Protein AF-A0A0G0L2Y7-F1 (afdb_monomer_lite)

pLDDT: mean 95.88, std 2.64, range [85.62, 98.69]

Structure (mmCIF, N/CA/C/O backbone):
data_AF-A0A0G0L2Y7-F1
#
_entry.id   AF-A0A0G0L2Y7-F1
#
loop_
_atom_site.group_PDB
_atom_site.id
_atom_site.type_symbol
_atom_site.label_atom_id
_atom_site.label_alt_id
_atom_site.label_comp_id
_atom_site.label_asym_id
_atom_site.label_entity_id
_atom_site.label_seq_id
_atom_site.pdbx_PDB_ins_code
_atom_site.Cartn_x
_atom_site.Cartn_y
_atom_site.Cartn_z
_atom_site.occupancy
_atom_site.B_iso_or_equiv
_atom_site.auth_seq_id
_atom_site.auth_comp_id
_atom_site.auth_asym_id
_atom_site.auth_atom_id
_atom_site.pdbx_PDB_model_num
ATOM 1 N N . MET A 1 1 ? -5.966 -16.275 8.465 1.00 88.62 1 MET A N 1
ATOM 2 C CA . MET A 1 1 ? -7.199 -16.825 7.856 1.00 88.62 1 MET A CA 1
ATOM 3 C C . MET A 1 1 ? -7.284 -16.308 6.428 1.00 88.62 1 MET A C 1
ATOM 5 O O . MET A 1 1 ? -6.916 -15.152 6.244 1.00 88.62 1 MET A O 1
ATOM 9 N N . PRO A 1 2 ? -7.696 -17.114 5.438 1.00 93.62 2 PRO A N 1
ATOM 10 C CA . PRO A 1 2 ? -7.899 -16.615 4.080 1.00 93.62 2 PRO A CA 1
ATOM 11 C C . PRO A 1 2 ? -9.090 -15.648 4.054 1.00 93.62 2 PRO A C 1
ATOM 13 O O . PRO A 1 2 ? -10.066 -15.858 4.781 1.00 93.62 2 PRO A O 1
ATOM 16 N N . VAL A 1 3 ? -8.994 -14.588 3.245 1.00 94.75 3 VAL A N 1
ATOM 17 C CA . VAL A 1 3 ? -10.047 -13.565 3.119 1.00 94.75 3 VAL A CA 1
ATOM 18 C C . VAL A 1 3 ? -11.289 -14.094 2.400 1.00 94.75 3 VAL A C 1
ATOM 20 O O . VAL A 1 3 ? -12.414 -13.758 2.766 1.00 94.75 3 VAL A O 1
ATOM 23 N N . SER A 1 4 ? -11.071 -14.974 1.425 1.00 95.31 4 SER A N 1
ATOM 24 C CA . SER A 1 4 ? -12.083 -15.628 0.600 1.00 95.31 4 SER A CA 1
ATOM 25 C C . SER A 1 4 ? -12.019 -17.142 0.799 1.00 95.31 4 SER A C 1
ATOM 27 O O . SER A 1 4 ? -10.955 -17.684 1.102 1.00 95.31 4 SER A O 1
ATOM 29 N N . VAL A 1 5 ? -13.153 -17.819 0.634 1.00 95.06 5 VAL A N 1
ATOM 30 C CA . VAL A 1 5 ? -13.229 -19.289 0.520 1.00 95.06 5 VAL A CA 1
ATOM 31 C C . VAL A 1 5 ? -13.351 -19.759 -0.933 1.00 95.06 5 VAL A C 1
ATOM 33 O O . VAL A 1 5 ? -13.291 -20.957 -1.194 1.00 95.06 5 VAL A O 1
ATOM 36 N N . SER A 1 6 ? -13.518 -18.821 -1.867 1.00 94.50 6 SER A N 1
ATOM 37 C CA . SER A 1 6 ? -13.556 -19.070 -3.308 1.00 94.50 6 SER A CA 1
ATOM 38 C C . SER A 1 6 ? -12.153 -19.047 -3.908 1.00 94.50 6 SER A C 1
ATOM 40 O O . SER A 1 6 ? -11.324 -18.228 -3.502 1.00 94.50 6 SER A O 1
ATOM 42 N N . ASP A 1 7 ? -11.939 -19.886 -4.919 1.00 94.44 7 ASP A N 1
ATOM 43 C CA . ASP A 1 7 ? -10.794 -19.809 -5.827 1.00 94.44 7 ASP A CA 1
ATOM 44 C C . ASP A 1 7 ? -11.084 -18.773 -6.925 1.00 94.44 7 ASP A C 1
ATOM 46 O O . ASP A 1 7 ? -12.129 -18.846 -7.579 1.00 94.44 7 ASP A O 1
ATOM 50 N N . VAL A 1 8 ? -10.217 -17.769 -7.065 1.00 95.19 8 VAL A N 1
ATOM 51 C CA . VAL A 1 8 ? -10.422 -16.596 -7.932 1.00 95.19 8 VAL A CA 1
ATOM 52 C C . VAL A 1 8 ? -9.103 -16.149 -8.552 1.00 95.19 8 VAL A C 1
ATOM 54 O O . VAL A 1 8 ? -8.055 -16.246 -7.913 1.00 95.19 8 VAL A O 1
ATOM 57 N N . ASN A 1 9 ? -9.148 -15.573 -9.755 1.00 96.62 9 ASN A N 1
ATOM 58 C CA . ASN A 1 9 ? -7.991 -14.895 -10.335 1.00 96.62 9 ASN A CA 1
ATOM 59 C C . ASN A 1 9 ? -8.130 -13.384 -10.210 1.00 96.62 9 ASN A C 1
ATOM 61 O O . ASN A 1 9 ? -9.157 -12.790 -10.548 1.00 96.62 9 ASN A O 1
ATOM 65 N N . LEU A 1 10 ? -7.044 -12.743 -9.790 1.00 98.19 10 LEU A N 1
ATOM 66 C CA . LEU A 1 10 ? -6.917 -11.297 -9.846 1.00 98.19 10 LEU A CA 1
ATOM 67 C C . LEU A 1 10 ? -6.670 -10.843 -11.288 1.00 98.19 10 LEU A C 1
ATOM 69 O O . LEU A 1 10 ? -5.824 -11.399 -11.985 1.00 98.19 10 LEU A O 1
ATOM 73 N N . VAL A 1 11 ? -7.378 -9.810 -11.725 1.00 98.50 11 VAL A N 1
ATOM 74 C CA . VAL A 1 11 ? -7.197 -9.168 -13.027 1.00 98.50 11 VAL A CA 1
ATOM 75 C C . VAL A 1 11 ? -6.827 -7.711 -12.804 1.00 98.50 11 VAL A C 1
ATOM 77 O O . VAL A 1 11 ? -7.569 -6.988 -12.143 1.00 98.50 11 VAL A O 1
ATOM 80 N N . ALA A 1 12 ? -5.712 -7.265 -13.380 1.00 98.38 12 ALA A N 1
ATOM 81 C CA . ALA A 1 12 ? -5.341 -5.856 -13.449 1.00 98.38 12 ALA A CA 1
ATOM 82 C C . ALA A 1 12 ? -5.631 -5.296 -14.842 1.00 98.38 12 ALA A C 1
ATOM 84 O O . ALA A 1 12 ? -5.339 -5.932 -15.853 1.00 98.38 12 ALA A O 1
ATOM 85 N N . GLU A 1 13 ? -6.175 -4.085 -14.894 1.00 98.12 13 GLU A N 1
ATOM 86 C CA . GLU A 1 13 ? -6.356 -3.317 -16.121 1.00 98.12 13 GLU A CA 1
ATOM 87 C C . GLU A 1 13 ? -5.468 -2.076 -16.087 1.00 98.12 13 GLU A C 1
ATOM 89 O O . GLU A 1 13 ? -5.413 -1.369 -15.075 1.00 98.12 13 GLU A O 1
ATOM 94 N N . THR A 1 14 ? -4.757 -1.828 -17.186 1.00 97.25 14 THR A N 1
ATOM 95 C CA . THR A 1 14 ? -3.809 -0.717 -17.322 1.00 97.25 14 THR A CA 1
ATOM 96 C C . THR A 1 14 ? -4.434 0.506 -17.998 1.00 97.25 14 THR A C 1
ATOM 98 O O . THR A 1 14 ? -5.538 0.436 -18.540 1.00 97.25 14 THR A O 1
ATOM 101 N N . LEU A 1 15 ? -3.729 1.641 -17.996 1.00 96.75 15 LEU A N 1
ATOM 102 C CA . LEU A 1 15 ? -4.150 2.881 -18.665 1.00 96.75 15 LEU A CA 1
ATOM 103 C C . LEU A 1 15 ? -4.453 2.689 -20.159 1.00 96.75 15 LEU A C 1
ATOM 105 O O . LEU A 1 15 ? -5.341 3.351 -20.692 1.00 96.75 15 LEU A O 1
ATOM 109 N N . ARG A 1 16 ? -3.738 1.787 -20.836 1.00 96.31 16 ARG A N 1
ATOM 110 C CA . ARG A 1 16 ? -3.952 1.444 -22.252 1.00 96.31 16 ARG A CA 1
ATOM 111 C C . ARG A 1 16 ? -5.011 0.360 -22.467 1.00 96.31 16 ARG A C 1
ATOM 113 O O . ARG A 1 16 ? -5.209 -0.073 -23.599 1.00 96.31 16 ARG A O 1
ATOM 120 N N . GLY A 1 17 ? -5.690 -0.078 -21.406 1.00 96.00 17 GLY A N 1
ATOM 121 C CA . GLY A 1 17 ? -6.724 -1.111 -21.459 1.00 96.00 17 GLY A CA 1
ATOM 122 C C . GLY A 1 17 ? -6.179 -2.537 -21.569 1.00 96.00 17 GLY A C 1
ATOM 123 O O . GLY A 1 17 ? -6.944 -3.456 -21.869 1.00 96.00 17 GLY A O 1
ATOM 124 N N . VAL A 1 18 ? -4.876 -2.749 -21.335 1.00 95.75 18 VAL A N 1
ATOM 125 C CA . VAL A 1 18 ? -4.298 -4.099 -21.284 1.00 95.75 18 VAL A CA 1
ATOM 126 C C . VAL A 1 18 ? -4.805 -4.794 -20.029 1.00 95.75 18 VAL A C 1
ATOM 128 O O . VAL A 1 18 ? -4.797 -4.213 -18.944 1.00 95.75 18 VAL A O 1
ATOM 131 N N . LYS A 1 19 ? -5.244 -6.046 -20.178 1.00 97.50 19 LYS A N 1
ATOM 132 C CA . LYS A 1 19 ? -5.679 -6.892 -19.066 1.00 97.50 19 LYS A CA 1
ATOM 133 C C . LYS A 1 19 ? -4.609 -7.927 -18.761 1.00 97.50 19 LYS A C 1
ATOM 135 O O . LYS A 1 19 ? -4.245 -8.704 -19.640 1.00 97.50 19 LYS A O 1
ATOM 140 N N . VAL A 1 20 ? -4.150 -7.951 -17.517 1.00 97.19 20 VAL A N 1
ATOM 141 C CA . VAL A 1 20 ? -3.192 -8.933 -17.005 1.00 97.19 20 VAL A CA 1
ATOM 142 C C . VAL A 1 20 ? -3.924 -9.808 -15.994 1.00 97.19 20 VAL A C 1
ATOM 144 O O . VAL A 1 20 ? -4.473 -9.292 -15.023 1.00 97.19 20 VAL A O 1
ATOM 147 N N . VAL A 1 21 ? -3.988 -11.114 -16.253 1.00 97.44 21 VAL A N 1
ATOM 148 C CA . VAL A 1 21 ? -4.741 -12.080 -15.437 1.00 97.44 21 VAL A CA 1
ATOM 149 C C . VAL A 1 21 ? -3.774 -12.929 -14.621 1.00 97.44 21 VAL A C 1
ATOM 151 O O . VAL A 1 21 ? -2.842 -13.503 -15.180 1.00 97.44 21 VAL A O 1
ATOM 154 N N . GLY A 1 22 ? -4.041 -13.054 -13.326 1.00 96.62 22 GLY A N 1
ATOM 155 C CA . GLY A 1 22 ? -3.249 -13.811 -12.363 1.00 96.62 22 GLY A CA 1
ATOM 156 C C . GLY A 1 22 ? -2.280 -12.920 -11.589 1.00 96.62 22 GLY A C 1
ATOM 157 O O . GLY A 1 22 ? -1.552 -12.119 -12.174 1.00 96.62 22 GLY A O 1
ATOM 158 N N . GLU A 1 23 ? -2.242 -13.096 -10.267 1.00 95.06 23 GLU A N 1
ATOM 159 C CA . GLU A 1 23 ? -1.394 -12.319 -9.353 1.00 95.06 23 GLU A CA 1
ATOM 160 C C . GLU A 1 23 ? 0.079 -12.353 -9.774 1.00 95.06 23 GLU A C 1
ATOM 162 O O . GLU A 1 23 ? 0.693 -11.305 -9.930 1.00 95.06 23 GLU A O 1
ATOM 167 N N . THR A 1 24 ? 0.615 -13.539 -10.081 1.00 95.31 24 THR A N 1
ATOM 168 C CA . THR A 1 24 ? 2.007 -13.705 -10.524 1.00 95.31 24 THR A CA 1
ATOM 169 C C . THR A 1 24 ? 2.323 -12.936 -11.807 1.00 95.31 24 THR A C 1
ATOM 171 O O . THR A 1 24 ? 3.409 -12.378 -11.932 1.00 95.31 24 THR A O 1
ATOM 174 N N . HIS A 1 25 ? 1.396 -12.874 -12.766 1.00 96.56 25 HIS A N 1
ATOM 175 C CA . HIS A 1 25 ? 1.621 -12.110 -13.996 1.00 96.56 25 HIS A CA 1
ATOM 176 C C . HIS A 1 25 ? 1.567 -10.604 -13.735 1.00 96.56 25 HIS A C 1
ATOM 178 O O . HIS A 1 25 ? 2.355 -9.857 -14.305 1.00 96.56 25 HIS A O 1
ATOM 184 N N . ILE A 1 26 ? 0.676 -10.153 -12.847 1.00 96.81 26 ILE A N 1
ATOM 185 C CA . ILE A 1 26 ? 0.606 -8.746 -12.435 1.00 96.81 26 ILE A CA 1
ATOM 186 C C . ILE A 1 26 ? 1.900 -8.345 -11.717 1.00 96.81 26 ILE A C 1
ATOM 188 O O . ILE A 1 26 ? 2.481 -7.317 -12.050 1.00 96.81 26 ILE A O 1
ATOM 192 N N . ASP A 1 27 ? 2.377 -9.185 -10.800 1.00 93.50 27 ASP A N 1
ATOM 193 C CA . ASP A 1 27 ? 3.594 -8.984 -10.011 1.00 93.50 27 ASP A CA 1
ATOM 194 C C . ASP A 1 27 ? 4.852 -8.859 -10.883 1.00 93.50 27 ASP A C 1
ATOM 196 O O . ASP A 1 27 ? 5.708 -7.995 -10.681 1.00 93.50 27 ASP A O 1
ATOM 200 N N . LEU A 1 28 ? 4.944 -9.719 -11.902 1.00 94.31 28 LEU A N 1
ATOM 201 C CA . LEU A 1 28 ? 6.118 -9.844 -12.760 1.00 94.31 28 LEU A CA 1
ATOM 202 C C . LEU A 1 28 ? 6.048 -8.998 -14.034 1.00 94.31 28 LEU A C 1
ATOM 204 O O . LEU A 1 28 ? 7.040 -8.956 -14.767 1.00 94.31 28 LEU A O 1
ATOM 208 N N . ARG A 1 29 ? 4.943 -8.282 -14.298 1.00 94.31 29 ARG A N 1
ATOM 209 C CA . ARG A 1 29 ? 4.752 -7.525 -15.552 1.00 94.31 29 ARG A CA 1
ATOM 210 C C . ARG A 1 29 ? 5.866 -6.520 -15.837 1.00 94.31 29 ARG A C 1
ATOM 212 O O . ARG A 1 29 ? 6.212 -6.285 -16.989 1.00 94.31 29 ARG A O 1
ATOM 219 N N . GLY A 1 30 ? 6.475 -5.959 -14.788 1.00 93.00 30 GLY A N 1
ATOM 220 C CA . GLY A 1 30 ? 7.606 -5.035 -14.910 1.00 93.00 30 GLY A CA 1
ATOM 221 C C . GLY A 1 30 ? 8.862 -5.664 -15.532 1.00 93.00 30 GLY A C 1
ATOM 222 O O . GLY A 1 30 ? 9.783 -4.952 -15.932 1.00 93.00 30 GLY A O 1
ATOM 223 N N . ASN A 1 31 ? 8.931 -6.993 -15.614 1.00 93.44 31 ASN A N 1
ATOM 224 C CA . ASN A 1 31 ? 10.049 -7.744 -16.186 1.00 93.44 31 ASN A CA 1
ATOM 225 C C . ASN A 1 31 ? 9.778 -8.232 -17.616 1.00 93.44 31 ASN A C 1
ATOM 227 O O . ASN A 1 31 ? 10.663 -8.824 -18.237 1.00 93.44 31 ASN A O 1
ATOM 231 N N . GLU A 1 32 ? 8.583 -7.986 -18.154 1.00 92.38 32 GLU A N 1
ATOM 232 C CA . GLU A 1 32 ? 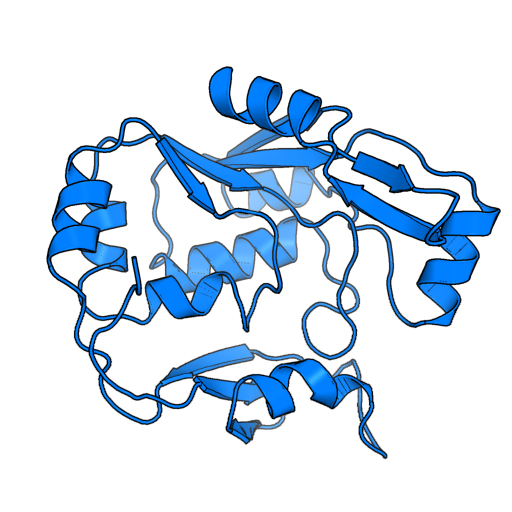8.229 -8.385 -19.511 1.00 92.38 32 GLU A CA 1
ATOM 233 C C . GLU A 1 32 ? 8.917 -7.513 -20.571 1.00 92.38 32 GLU A C 1
ATOM 235 O O . GLU A 1 32 ? 9.202 -6.326 -20.383 1.00 92.38 32 GLU A O 1
ATOM 240 N N . LYS A 1 33 ? 9.184 -8.108 -21.739 1.00 90.25 33 LYS A N 1
ATOM 241 C CA . LYS A 1 33 ? 9.738 -7.371 -22.880 1.00 90.25 33 LYS A CA 1
ATOM 242 C C . LYS A 1 33 ? 8.703 -6.375 -23.399 1.00 90.25 33 LYS A C 1
ATOM 244 O O . LYS A 1 33 ? 7.584 -6.759 -23.713 1.00 90.25 33 LYS A O 1
ATOM 249 N N . GLY A 1 34 ? 9.111 -5.119 -23.562 1.00 88.81 34 GLY A N 1
ATOM 250 C CA . GLY A 1 34 ? 8.218 -4.056 -24.030 1.00 88.81 34 GLY A CA 1
ATOM 251 C C . GLY A 1 34 ? 7.339 -3.449 -22.934 1.00 88.81 34 GLY A C 1
ATOM 252 O O . GLY A 1 34 ? 6.441 -2.677 -23.260 1.00 88.81 34 GLY A O 1
ATOM 253 N N . TYR A 1 35 ? 7.605 -3.767 -21.660 1.00 94.06 35 TYR A N 1
ATOM 254 C CA . TYR A 1 35 ? 6.991 -3.089 -20.524 1.00 94.06 35 TYR A CA 1
ATOM 255 C C . TYR A 1 35 ? 7.212 -1.570 -20.594 1.00 94.06 35 TYR A C 1
ATOM 257 O O . TYR A 1 35 ? 8.337 -1.101 -20.785 1.00 94.06 35 TYR A O 1
ATOM 265 N N . ASP A 1 36 ? 6.129 -0.813 -20.419 1.00 94.00 36 ASP A N 1
ATOM 266 C CA . ASP A 1 36 ? 6.135 0.645 -20.349 1.00 94.00 36 ASP A CA 1
ATOM 267 C C . ASP A 1 36 ? 5.694 1.079 -18.941 1.00 94.00 36 ASP A C 1
ATOM 269 O O . ASP A 1 36 ? 4.530 0.867 -18.584 1.00 94.00 36 ASP A O 1
ATOM 273 N N . PRO A 1 37 ? 6.569 1.710 -18.137 1.00 92.19 37 PRO A N 1
ATOM 274 C CA . PRO A 1 37 ? 6.226 2.136 -16.781 1.00 92.19 37 PRO A CA 1
ATOM 275 C C . PRO A 1 37 ? 5.198 3.280 -16.744 1.00 92.19 37 PRO A C 1
ATOM 277 O O . PRO A 1 37 ? 4.647 3.590 -15.686 1.00 92.19 37 PRO A O 1
ATOM 280 N N . GLN A 1 38 ? 4.897 3.907 -17.889 1.00 94.06 38 GLN A N 1
ATOM 281 C CA . GLN A 1 38 ? 3.793 4.860 -18.012 1.00 94.06 38 GLN A CA 1
ATOM 282 C C . GLN A 1 38 ? 2.434 4.166 -18.186 1.00 94.06 38 GLN A C 1
ATOM 284 O O . GLN A 1 38 ? 1.406 4.789 -17.916 1.00 94.06 38 GLN A O 1
ATOM 289 N N . ASP A 1 39 ? 2.390 2.888 -18.585 1.00 95.75 39 ASP A N 1
ATOM 290 C CA . ASP A 1 39 ? 1.153 2.103 -18.659 1.00 95.75 39 ASP A CA 1
ATOM 291 C C . ASP A 1 39 ? 0.786 1.518 -17.284 1.00 95.75 39 ASP A C 1
ATOM 293 O O . ASP A 1 39 ? 0.905 0.316 -17.010 1.00 95.75 39 ASP A O 1
ATOM 297 N N . LYS A 1 40 ? 0.396 2.421 -16.381 1.00 96.06 40 LYS A N 1
ATOM 298 C CA . LYS A 1 40 ? 0.079 2.134 -14.976 1.00 96.06 40 LYS A CA 1
ATOM 299 C C . LYS A 1 40 ? -1.188 1.293 -14.837 1.00 96.06 40 LYS A C 1
ATOM 301 O O . LYS A 1 40 ? -2.116 1.427 -15.632 1.00 96.06 40 LYS A O 1
ATOM 306 N N . ILE A 1 41 ? -1.256 0.490 -13.775 1.00 97.62 41 ILE A N 1
ATOM 307 C CA . ILE A 1 41 ? -2.497 -0.169 -13.348 1.00 97.62 41 ILE A CA 1
ATOM 308 C C . ILE A 1 41 ? -3.496 0.914 -12.921 1.00 97.62 41 ILE A C 1
ATOM 310 O O . ILE A 1 41 ? -3.168 1.775 -12.104 1.00 97.62 41 ILE A O 1
ATOM 314 N N . VAL A 1 42 ? -4.706 0.879 -13.482 1.00 96.94 42 VAL A N 1
ATOM 315 C CA . VAL A 1 42 ? -5.799 1.806 -13.134 1.00 96.94 42 VAL A CA 1
ATOM 316 C C . VAL A 1 42 ? -6.862 1.155 -12.271 1.00 96.94 42 VAL A C 1
ATOM 318 O O . VAL A 1 42 ? -7.501 1.838 -11.474 1.00 96.94 42 VAL A O 1
ATOM 321 N N . ARG A 1 43 ? -7.062 -0.158 -12.420 1.00 97.19 43 ARG A N 1
ATOM 322 C CA . ARG A 1 43 ? -7.963 -0.921 -11.562 1.00 97.19 43 ARG A CA 1
ATOM 323 C C . ARG A 1 43 ? -7.602 -2.399 -11.500 1.00 97.19 43 ARG A C 1
ATOM 325 O O . ARG A 1 43 ? -6.988 -2.931 -12.419 1.00 97.19 43 ARG A O 1
ATOM 332 N N . ILE A 1 44 ? -8.067 -3.046 -10.442 1.00 98.50 44 ILE A N 1
ATOM 333 C CA . ILE A 1 44 ? -8.053 -4.485 -10.231 1.00 98.50 44 ILE A CA 1
ATOM 334 C C . ILE A 1 44 ? -9.468 -4.977 -9.924 1.00 98.50 44 ILE A C 1
ATOM 336 O O . ILE A 1 44 ? -10.292 -4.240 -9.379 1.00 98.50 44 ILE A O 1
ATOM 340 N N . TYR A 1 45 ? -9.753 -6.216 -10.296 1.00 98.12 45 TYR A N 1
ATOM 341 C CA . TYR A 1 45 ? -10.997 -6.922 -9.994 1.00 98.12 45 TYR A CA 1
ATOM 342 C C . TYR A 1 45 ? -10.747 -8.432 -10.027 1.00 98.12 45 TYR A C 1
ATOM 344 O O . TYR A 1 45 ? -9.743 -8.879 -10.576 1.00 98.12 45 TYR A O 1
ATOM 352 N N . PHE A 1 46 ? -11.647 -9.222 -9.447 1.00 97.88 46 PHE A N 1
ATOM 353 C CA . PHE A 1 46 ? -11.622 -10.673 -9.625 1.00 97.88 46 PHE A CA 1
ATOM 354 C C . PHE A 1 46 ? -12.400 -11.074 -10.881 1.00 97.88 46 PHE A C 1
ATOM 356 O O . PHE A 1 46 ? -13.399 -10.443 -11.230 1.00 97.88 46 PHE A O 1
ATOM 363 N N . ASP A 1 47 ? -11.930 -12.113 -11.565 1.00 95.38 47 ASP A N 1
ATOM 364 C CA . ASP A 1 47 ? -12.595 -12.712 -12.729 1.00 95.38 47 ASP A CA 1
ATOM 365 C C . ASP A 1 47 ? -13.978 -13.296 -12.394 1.00 95.38 47 ASP A C 1
ATOM 367 O O . ASP A 1 47 ? -14.896 -13.259 -13.215 1.00 95.38 47 ASP A O 1
ATOM 371 N N . THR A 1 48 ? -14.138 -13.778 -11.165 1.00 94.69 48 THR A N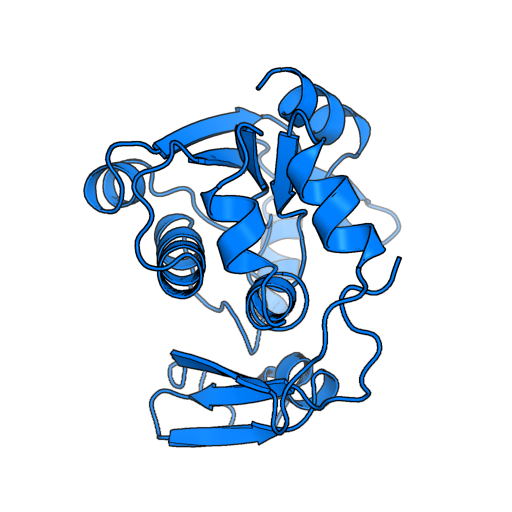 1
ATOM 372 C CA . THR A 1 48 ? -15.394 -14.243 -10.582 1.00 94.69 48 THR A CA 1
ATOM 373 C C . THR A 1 48 ? -15.632 -13.608 -9.210 1.00 94.69 48 THR A C 1
ATOM 375 O O . THR A 1 48 ? -14.760 -12.976 -8.614 1.00 94.69 48 THR A O 1
ATOM 378 N N . ARG A 1 49 ? -16.846 -13.758 -8.681 1.00 94.19 49 ARG A N 1
ATOM 379 C CA . ARG A 1 49 ? -17.190 -13.285 -7.340 1.00 94.19 49 ARG A CA 1
ATOM 380 C C . ARG A 1 49 ? -16.413 -14.082 -6.285 1.00 94.19 49 ARG A C 1
ATOM 382 O O . ARG A 1 49 ? -16.546 -15.298 -6.208 1.00 94.19 49 ARG A O 1
ATOM 389 N N . ALA A 1 50 ? -15.676 -13.372 -5.433 1.00 95.81 50 ALA A N 1
ATOM 390 C CA . ALA A 1 50 ? -15.037 -13.936 -4.250 1.00 95.81 50 ALA A CA 1
ATOM 391 C C . ALA A 1 50 ? -15.995 -13.908 -3.049 1.00 95.81 50 ALA A C 1
ATOM 393 O O . ALA A 1 50 ? -16.435 -12.830 -2.628 1.00 95.81 50 ALA A O 1
ATOM 394 N N . ASP A 1 51 ? -16.300 -15.078 -2.487 1.00 95.25 51 ASP A N 1
ATOM 395 C CA . ASP A 1 51 ? -17.115 -15.196 -1.282 1.00 95.25 51 ASP A CA 1
ATOM 396 C C . ASP A 1 51 ? -16.245 -15.088 -0.033 1.00 95.25 51 ASP A C 1
ATOM 398 O O . ASP A 1 51 ? -15.272 -15.819 0.160 1.00 95.25 51 ASP A O 1
ATOM 402 N N . VAL A 1 52 ? -16.618 -14.156 0.840 1.00 97.25 52 VAL A N 1
ATOM 403 C CA . VAL A 1 52 ? -15.876 -13.867 2.064 1.00 97.25 52 VAL A CA 1
ATOM 404 C C . VAL A 1 52 ? -15.898 -15.037 3.038 1.00 97.25 52 VAL A C 1
ATOM 406 O O . VAL A 1 52 ? -16.929 -15.666 3.274 1.00 97.25 52 VAL A O 1
ATOM 409 N N . ASN A 1 53 ? -14.763 -15.273 3.690 1.00 96.31 53 ASN A N 1
ATOM 410 C CA . ASN A 1 53 ? -14.711 -16.121 4.870 1.00 96.31 53 ASN A CA 1
ATOM 411 C C . ASN A 1 53 ? -15.431 -15.417 6.042 1.00 96.31 53 ASN A C 1
ATOM 413 O O . ASN A 1 53 ? -14.953 -14.377 6.504 1.00 96.31 53 ASN A O 1
ATOM 417 N N . PRO A 1 54 ? -16.531 -15.964 6.598 1.00 94.31 54 PRO A N 1
ATOM 418 C CA . PRO A 1 54 ? -17.301 -15.289 7.648 1.00 94.31 54 PRO A CA 1
ATOM 419 C C . PRO A 1 54 ? -16.489 -14.922 8.901 1.00 94.31 54 PRO A C 1
ATOM 421 O O . PRO A 1 54 ? -16.809 -13.945 9.581 1.00 94.31 54 PRO A O 1
ATOM 424 N N . GLN A 1 55 ? -15.411 -15.662 9.197 1.00 96.19 55 GLN A N 1
ATOM 425 C CA . GLN A 1 55 ? -14.512 -15.351 10.316 1.00 96.19 55 GLN A CA 1
ATOM 426 C C . GLN A 1 55 ? -13.831 -13.985 10.153 1.00 96.19 55 GLN A C 1
ATOM 428 O O . GLN A 1 55 ? -13.602 -13.292 11.144 1.00 96.19 55 GLN A O 1
ATOM 433 N N . VAL A 1 56 ? -13.567 -13.568 8.911 1.00 96.75 56 VAL A N 1
ATOM 434 C CA . VAL A 1 56 ? -12.954 -12.273 8.586 1.00 96.75 56 VAL A CA 1
ATOM 435 C C . VAL A 1 56 ? -13.890 -11.137 8.965 1.00 96.75 56 VAL A C 1
ATOM 437 O O . VAL A 1 56 ? -13.465 -10.188 9.619 1.00 96.75 56 VAL A O 1
ATOM 440 N N . LEU A 1 57 ? -15.179 -11.248 8.630 1.00 96.06 57 LEU A N 1
ATOM 441 C CA . LEU A 1 57 ? -16.170 -10.229 8.983 1.00 96.06 57 LEU A CA 1
ATOM 442 C C . LEU A 1 57 ? -16.308 -10.087 10.504 1.00 96.06 57 LEU A C 1
ATOM 444 O O . LEU A 1 57 ? -16.381 -8.972 11.022 1.00 96.06 57 LEU A O 1
ATOM 448 N N . GLY A 1 58 ? -16.293 -11.213 11.227 1.00 95.25 58 GLY A N 1
ATOM 449 C CA . GLY A 1 58 ? -16.276 -11.220 12.690 1.00 95.25 58 GLY A CA 1
ATOM 450 C C . GLY A 1 58 ? -15.038 -10.526 13.266 1.00 95.25 58 GLY A C 1
ATOM 451 O O . GLY A 1 58 ? -15.165 -9.699 14.168 1.00 95.25 58 GLY A O 1
ATOM 452 N N . ALA A 1 59 ? -13.855 -10.809 12.715 1.00 97.00 59 ALA A N 1
ATOM 453 C CA . ALA A 1 59 ? -12.605 -10.180 13.135 1.00 97.00 59 ALA A CA 1
ATOM 454 C C . ALA A 1 59 ? -12.605 -8.664 12.873 1.00 97.00 59 ALA A C 1
ATOM 456 O O . ALA A 1 59 ? -12.306 -7.890 13.776 1.00 97.00 59 ALA A O 1
ATOM 457 N N . VAL A 1 60 ? -13.020 -8.227 11.679 1.00 97.38 60 VAL A N 1
ATOM 458 C CA . VAL A 1 60 ? -13.109 -6.803 11.300 1.00 97.38 60 VAL A CA 1
ATOM 459 C C . VAL A 1 60 ? -14.085 -6.034 12.196 1.00 97.38 60 VAL A C 1
ATOM 461 O O . VAL A 1 60 ? -13.808 -4.900 12.597 1.00 97.38 60 VAL A O 1
ATOM 464 N N . LYS A 1 61 ? -15.225 -6.648 12.537 1.00 95.50 61 LYS A N 1
ATOM 465 C CA . LYS A 1 61 ? -16.242 -6.043 13.406 1.00 95.50 61 LYS A CA 1
ATOM 466 C C . LYS A 1 61 ? -15.735 -5.808 14.831 1.00 95.50 61 LYS A C 1
ATOM 468 O O . LYS A 1 61 ? -16.093 -4.801 15.435 1.00 95.50 61 LYS A O 1
ATOM 473 N N . ASN A 1 62 ? -14.942 -6.738 15.359 1.00 96.62 62 ASN A N 1
ATOM 474 C CA . ASN A 1 62 ? -14.479 -6.722 16.748 1.00 96.62 62 ASN A CA 1
ATOM 475 C C . ASN A 1 62 ? -13.099 -6.070 16.928 1.00 96.62 62 ASN A C 1
ATOM 477 O O . ASN A 1 62 ? -12.627 -5.968 18.055 1.00 96.62 62 ASN A O 1
ATOM 481 N N . ALA A 1 63 ? -12.437 -5.669 15.843 1.00 97.94 63 ALA A N 1
ATOM 482 C CA . ALA A 1 63 ? -11.103 -5.095 15.899 1.00 97.94 63 ALA A CA 1
ATOM 483 C C . ALA A 1 63 ? -11.094 -3.693 16.532 1.00 97.94 63 ALA A C 1
ATOM 485 O O . ALA A 1 63 ? -11.953 -2.860 16.246 1.00 97.94 63 ALA A O 1
ATOM 486 N N . ASP A 1 64 ? -10.051 -3.395 17.306 1.00 98.06 64 ASP A N 1
ATOM 487 C CA . ASP A 1 64 ? -9.740 -2.025 17.740 1.00 98.06 64 ASP A CA 1
ATOM 488 C C . ASP A 1 64 ? -9.013 -1.231 16.644 1.00 98.06 64 ASP A C 1
ATOM 490 O O . ASP A 1 64 ? -9.149 -0.008 16.532 1.00 98.06 64 ASP A O 1
ATOM 494 N N . LYS A 1 65 ? -8.234 -1.937 15.816 1.00 98.31 65 LYS A N 1
ATOM 495 C CA . LYS A 1 65 ? -7.447 -1.400 14.702 1.00 98.31 65 LYS A CA 1
ATOM 496 C C . LYS A 1 65 ? -7.532 -2.336 13.501 1.00 98.31 65 LYS A C 1
ATOM 498 O O . LYS A 1 65 ? -7.387 -3.546 13.649 1.00 98.31 65 LYS A O 1
ATOM 503 N N . ILE A 1 66 ? -7.717 -1.772 12.314 1.00 98.44 66 ILE A N 1
ATOM 504 C CA . ILE A 1 66 ? -7.582 -2.476 11.036 1.00 98.44 66 ILE A CA 1
ATOM 505 C C . ILE A 1 66 ? -6.337 -1.913 10.367 1.00 98.44 66 ILE A C 1
ATOM 507 O O . ILE A 1 66 ? -6.287 -0.725 10.046 1.00 98.44 66 ILE A O 1
ATOM 511 N N . VAL A 1 67 ? -5.330 -2.765 10.202 1.00 98.44 67 VAL A N 1
ATOM 512 C CA . VAL A 1 67 ? -4.034 -2.385 9.643 1.00 98.44 67 VAL A CA 1
ATOM 513 C C . VAL A 1 67 ? -3.926 -2.931 8.227 1.00 98.44 67 VAL A C 1
ATOM 515 O O . VAL A 1 67 ? -3.879 -4.143 8.024 1.00 98.44 67 VAL A O 1
ATOM 518 N N . PHE A 1 68 ? -3.843 -2.034 7.253 1.00 98.25 68 PHE A N 1
ATOM 519 C CA . PHE A 1 68 ? -3.356 -2.349 5.919 1.00 98.25 68 PHE A CA 1
ATOM 520 C C . PHE A 1 68 ? -1.830 -2.450 6.010 1.00 98.25 68 PHE A C 1
ATOM 522 O O . PHE A 1 68 ? -1.122 -1.439 5.994 1.00 98.25 68 PHE A O 1
ATOM 529 N N . ALA A 1 69 ? -1.363 -3.676 6.242 1.00 95.50 69 ALA A N 1
ATOM 530 C CA . ALA A 1 69 ? 0.045 -4.020 6.404 1.00 95.50 69 ALA A CA 1
ATOM 531 C C . ALA A 1 69 ? 0.855 -3.694 5.134 1.00 95.50 69 ALA A C 1
ATOM 533 O O . ALA A 1 69 ? 0.275 -3.645 4.047 1.00 95.50 69 ALA A O 1
ATOM 534 N N . PRO A 1 70 ? 2.179 -3.486 5.251 1.00 95.00 70 PRO A N 1
ATOM 535 C CA . PRO A 1 70 ? 3.010 -3.253 4.080 1.00 95.00 70 PRO A CA 1
ATOM 536 C C . PRO A 1 70 ? 3.025 -4.496 3.187 1.00 95.00 70 PRO A C 1
ATOM 538 O O . PRO A 1 70 ? 3.017 -5.629 3.673 1.00 95.00 70 PRO A O 1
ATOM 541 N N . GLY A 1 71 ? 3.061 -4.272 1.882 1.00 95.88 71 GLY A N 1
ATOM 542 C CA . GLY A 1 71 ? 2.950 -5.319 0.876 1.00 95.88 71 GLY A CA 1
ATOM 543 C C . GLY A 1 71 ? 2.651 -4.727 -0.490 1.00 95.88 71 GLY A C 1
ATOM 544 O O . GLY A 1 71 ? 2.435 -3.522 -0.629 1.00 95.88 71 GLY A O 1
ATOM 545 N N . ASP A 1 72 ? 2.643 -5.565 -1.512 1.00 97.00 72 ASP A N 1
ATOM 546 C CA . ASP A 1 72 ? 2.416 -5.094 -2.869 1.00 97.00 72 ASP A CA 1
ATOM 547 C C . ASP A 1 72 ? 0.991 -4.556 -3.015 1.00 97.00 72 ASP A C 1
ATOM 549 O O . ASP A 1 72 ? 0.010 -5.162 -2.574 1.00 9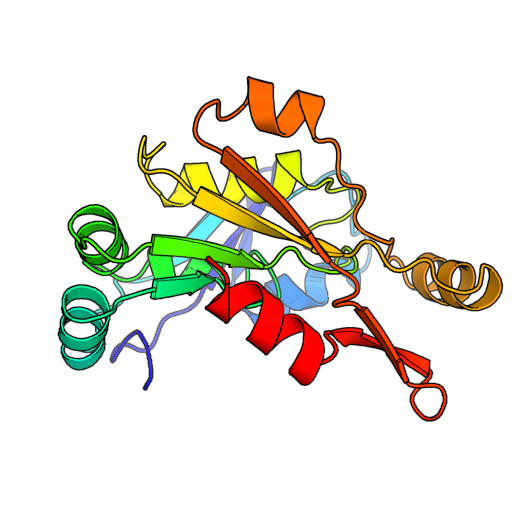7.00 72 ASP A O 1
ATOM 553 N N . LEU A 1 73 ? 0.875 -3.334 -3.535 1.00 97.88 73 LEU A N 1
ATOM 554 C CA . LEU A 1 73 ? -0.354 -2.562 -3.398 1.00 97.88 73 LEU A CA 1
ATOM 555 C C . LEU A 1 73 ? -1.512 -3.251 -4.123 1.00 97.88 73 LEU A C 1
ATOM 557 O O . LEU A 1 73 ? -2.580 -3.432 -3.535 1.00 97.88 73 LEU A O 1
ATOM 561 N N . TYR A 1 74 ? -1.300 -3.645 -5.379 1.00 98.12 74 TYR A N 1
ATOM 562 C CA . TYR A 1 74 ? -2.352 -4.193 -6.226 1.00 98.12 74 TYR A CA 1
ATOM 563 C C . TYR A 1 74 ? -2.500 -5.704 -6.094 1.00 98.12 74 TYR A C 1
ATOM 565 O O . TYR A 1 74 ? -3.572 -6.207 -6.404 1.00 98.12 74 TYR A O 1
ATOM 573 N N . THR A 1 75 ? -1.484 -6.414 -5.611 1.00 97.12 75 THR A N 1
ATOM 574 C CA . THR A 1 75 ? -1.470 -7.885 -5.522 1.00 97.12 75 THR A CA 1
ATOM 575 C C . THR A 1 75 ? -1.603 -8.413 -4.092 1.00 97.12 75 THR A C 1
ATOM 577 O O . THR A 1 75 ? -2.152 -9.490 -3.903 1.00 97.12 75 THR A O 1
ATOM 580 N N . SER A 1 76 ? -1.223 -7.641 -3.065 1.00 96.12 76 SER A N 1
ATOM 581 C CA . SER A 1 76 ? -1.293 -8.067 -1.655 1.00 96.12 76 SER A CA 1
ATOM 582 C C . SER A 1 76 ? -2.258 -7.252 -0.792 1.00 96.12 76 SER A C 1
ATOM 584 O O . SER A 1 76 ? -2.871 -7.804 0.114 1.00 96.12 76 SER A O 1
ATOM 586 N N . ILE A 1 77 ? -2.410 -5.943 -1.012 1.00 97.44 77 ILE A N 1
ATOM 587 C CA . ILE A 1 77 ? -3.203 -5.090 -0.105 1.00 97.44 77 ILE A CA 1
ATOM 588 C C . ILE A 1 77 ? -4.635 -4.932 -0.614 1.00 97.44 77 ILE A C 1
ATOM 590 O O . ILE A 1 77 ? -5.585 -5.409 0.010 1.00 97.44 77 ILE A O 1
ATOM 594 N N . LEU A 1 78 ? -4.792 -4.269 -1.760 1.00 97.94 78 LEU A N 1
ATOM 595 C CA . LEU A 1 78 ? -6.091 -3.889 -2.312 1.00 97.94 78 LEU A CA 1
ATOM 596 C C . LEU A 1 78 ? -7.003 -5.073 -2.690 1.00 97.94 78 LEU A C 1
ATOM 598 O O . LEU A 1 78 ? -8.215 -4.915 -2.526 1.00 97.94 78 LEU A O 1
ATOM 602 N N . PRO A 1 79 ? -6.507 -6.262 -3.107 1.00 97.50 79 PRO A N 1
ATOM 603 C CA . PRO A 1 79 ? -7.379 -7.396 -3.427 1.00 97.50 79 PRO A CA 1
ATOM 604 C C . PRO A 1 79 ? -8.305 -7.822 -2.286 1.00 97.50 79 PRO A C 1
ATOM 606 O O . PRO A 1 79 ? -9.428 -8.257 -2.528 1.00 97.50 79 PRO A O 1
ATOM 609 N N . HIS A 1 80 ? -7.889 -7.630 -1.031 1.00 96.88 80 HIS A N 1
ATOM 610 C CA . HIS A 1 80 ? -8.722 -7.924 0.135 1.00 96.88 80 HIS A CA 1
ATOM 611 C C . HIS A 1 80 ? -10.022 -7.106 0.161 1.00 96.88 80 HIS A C 1
ATOM 613 O O . HIS A 1 80 ? -11.039 -7.587 0.656 1.00 96.88 80 HIS A O 1
ATOM 619 N N . LEU A 1 81 ? -10.007 -5.887 -0.390 1.00 97.56 81 LEU A N 1
ATOM 620 C CA . LEU A 1 81 ? -11.168 -4.992 -0.452 1.00 97.56 81 LEU A CA 1
ATOM 621 C C . LEU A 1 81 ? -12.154 -5.365 -1.567 1.00 97.56 81 LEU A C 1
ATOM 623 O O . LEU A 1 81 ? -13.292 -4.901 -1.547 1.00 97.56 81 LEU A O 1
ATOM 627 N N . LEU A 1 82 ? -11.734 -6.202 -2.521 1.00 97.38 82 LEU A N 1
ATOM 628 C CA . LEU A 1 82 ? -12.584 -6.703 -3.604 1.00 97.38 82 LEU A CA 1
ATOM 629 C C . LEU A 1 82 ? -13.492 -7.856 -3.156 1.00 97.38 82 LEU A C 1
ATOM 631 O O . LEU A 1 82 ? -14.472 -8.171 -3.832 1.00 97.38 82 LEU A O 1
ATOM 635 N N . VAL A 1 83 ? -13.164 -8.506 -2.036 1.00 97.38 83 VAL A N 1
ATOM 636 C CA . VAL A 1 83 ? -13.941 -9.627 -1.502 1.00 97.38 83 VAL A CA 1
ATOM 637 C C . VAL A 1 83 ? -15.247 -9.106 -0.904 1.00 97.38 83 VAL A C 1
ATOM 639 O O . VAL A 1 83 ? -15.252 -8.195 -0.071 1.00 97.38 83 VAL A O 1
ATOM 642 N N . GLY A 1 84 ? -16.368 -9.691 -1.331 1.00 92.88 84 GLY A N 1
ATOM 643 C CA . GLY A 1 84 ? -17.698 -9.164 -1.029 1.00 92.88 84 GLY A CA 1
ATOM 644 C C . GLY A 1 84 ? -17.964 -9.033 0.473 1.00 92.88 84 GLY A C 1
ATOM 645 O O . GLY A 1 84 ? -17.852 -10.005 1.214 1.00 92.88 84 GLY A O 1
ATOM 646 N N . GLY A 1 85 ? -18.347 -7.840 0.930 1.00 95.38 85 GLY A N 1
ATOM 647 C CA . GLY A 1 85 ? -18.663 -7.567 2.334 1.00 95.38 85 GLY A CA 1
ATOM 648 C C . GLY A 1 85 ? -17.473 -7.112 3.183 1.00 95.38 85 GLY A C 1
ATOM 649 O O . GLY A 1 85 ? -17.693 -6.549 4.257 1.00 95.38 85 GLY A O 1
ATOM 650 N N . VAL A 1 86 ? -16.222 -7.317 2.742 1.00 97.19 86 VAL A N 1
ATOM 651 C CA . VAL A 1 86 ? -15.032 -6.920 3.520 1.00 97.19 86 VAL A CA 1
ATOM 652 C C . VAL A 1 86 ? -14.934 -5.403 3.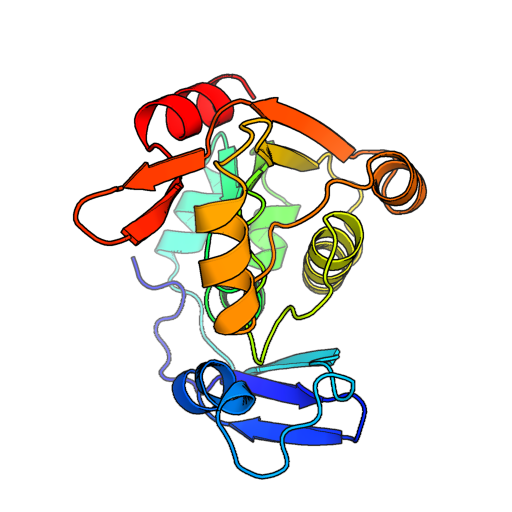614 1.00 97.19 86 VAL A C 1
ATOM 654 O O . VAL A 1 86 ? -14.838 -4.862 4.716 1.00 97.19 86 VAL A O 1
ATOM 657 N N . LYS A 1 87 ? -15.013 -4.706 2.476 1.00 96.88 87 LYS A N 1
ATOM 658 C CA . LYS A 1 87 ? -15.022 -3.240 2.425 1.00 96.88 87 LYS A CA 1
ATOM 659 C C . LYS A 1 87 ? -16.146 -2.670 3.292 1.00 96.88 87 LYS A C 1
ATOM 661 O O . LYS A 1 87 ? -15.898 -1.803 4.125 1.00 96.88 87 LYS A O 1
ATOM 666 N N . GLU A 1 88 ? -17.364 -3.185 3.151 1.00 96.38 88 GLU A N 1
ATOM 667 C CA . GLU A 1 88 ? -18.532 -2.726 3.908 1.00 96.38 88 GLU A CA 1
ATOM 668 C C . GLU A 1 88 ? -18.330 -2.915 5.417 1.00 96.38 88 GLU A C 1
ATOM 670 O O . GLU A 1 88 ? -18.600 -1.998 6.195 1.00 96.38 88 GLU A O 1
ATOM 675 N N . ALA A 1 89 ? -17.791 -4.062 5.839 1.00 97.12 89 ALA A N 1
ATOM 676 C CA . ALA A 1 89 ? -17.478 -4.325 7.239 1.00 97.12 89 ALA A CA 1
ATOM 677 C C . ALA A 1 89 ? -16.400 -3.375 7.781 1.00 97.12 89 ALA A C 1
ATOM 679 O O . ALA A 1 89 ? -16.539 -2.865 8.894 1.00 97.12 89 ALA A O 1
ATOM 680 N N . ILE A 1 90 ? -15.356 -3.085 6.996 1.00 97.62 90 ILE A N 1
ATOM 681 C CA . ILE A 1 90 ? -14.321 -2.108 7.363 1.00 97.62 90 ILE A CA 1
ATOM 682 C C . ILE A 1 90 ? -14.950 -0.722 7.533 1.00 97.62 90 ILE A C 1
ATOM 684 O O . ILE A 1 90 ? -14.682 -0.043 8.523 1.00 97.62 90 ILE A O 1
ATOM 688 N N . LEU A 1 91 ? -15.809 -0.293 6.606 1.00 96.12 91 LEU A N 1
ATOM 689 C CA . LEU A 1 91 ? -16.439 1.029 6.647 1.00 96.12 91 LEU A CA 1
ATOM 690 C C . LEU A 1 91 ? -17.446 1.183 7.799 1.00 96.12 91 LEU A C 1
ATOM 692 O O . LEU A 1 91 ? -17.570 2.278 8.343 1.00 96.12 91 LEU A O 1
ATOM 696 N N . GLN A 1 92 ? -18.127 0.107 8.201 1.00 95.81 92 GLN A N 1
ATOM 697 C CA . GLN A 1 92 ? -19.059 0.099 9.338 1.00 95.81 92 GLN A CA 1
ATOM 698 C C . GLN A 1 92 ? -18.371 -0.109 10.698 1.00 95.81 92 GLN A C 1
ATOM 700 O O . GLN A 1 92 ? -18.962 0.183 11.740 1.00 95.81 92 GLN A O 1
ATOM 705 N N . SER A 1 93 ? -17.138 -0.623 10.708 1.00 97.00 93 SER A N 1
ATOM 706 C CA . SER A 1 93 ? -16.377 -0.873 11.932 1.00 97.00 93 SER A CA 1
ATOM 707 C C . SER A 1 93 ? -15.997 0.425 12.652 1.00 97.00 93 SER A C 1
ATOM 709 O O . SER A 1 93 ? -15.784 1.474 12.041 1.00 97.00 93 SER A O 1
ATOM 711 N N . LYS A 1 94 ? -15.863 0.344 13.979 1.00 95.94 94 LYS A N 1
ATOM 712 C CA . LYS A 1 94 ? -15.333 1.431 14.819 1.00 95.94 94 LYS A CA 1
ATOM 713 C C . LYS A 1 94 ? -13.805 1.402 14.931 1.00 95.94 94 LYS A C 1
ATOM 715 O O . LYS A 1 94 ? -13.232 2.354 15.454 1.00 95.94 94 LYS A O 1
ATOM 720 N N . ALA A 1 95 ? -13.161 0.351 14.422 1.00 98.25 95 ALA A N 1
ATOM 721 C CA . ALA A 1 95 ? -11.715 0.172 14.469 1.00 98.25 95 ALA A CA 1
ATOM 722 C C . ALA A 1 95 ? -10.976 1.344 13.817 1.00 98.25 95 ALA A C 1
ATOM 724 O O . ALA A 1 95 ? -11.386 1.808 12.751 1.00 98.25 95 ALA A O 1
ATOM 725 N N . LYS A 1 96 ? -9.859 1.796 14.389 1.00 98.38 96 LYS A N 1
ATOM 726 C CA . LYS A 1 96 ? -9.006 2.800 13.731 1.00 98.38 96 LYS A CA 1
ATOM 727 C C . LYS A 1 96 ? -8.425 2.212 12.441 1.00 98.38 96 LYS A C 1
ATOM 729 O O . LYS A 1 96 ? -7.987 1.062 12.440 1.00 98.38 96 LYS A O 1
ATOM 734 N N . LEU A 1 97 ? -8.432 2.983 11.354 1.00 98.44 97 LEU A N 1
ATOM 735 C CA . LEU A 1 97 ? -7.847 2.562 10.080 1.00 98.44 97 LEU A CA 1
ATOM 736 C C . LEU A 1 97 ? -6.392 3.013 10.024 1.00 98.44 97 LEU A C 1
ATOM 738 O O . LEU A 1 97 ? -6.116 4.211 10.080 1.00 98.44 97 LEU A O 1
ATOM 742 N N . VAL A 1 98 ? -5.482 2.052 9.909 1.00 98.69 98 VAL A N 1
ATOM 743 C CA . VAL A 1 98 ? -4.043 2.297 9.822 1.00 98.69 98 VAL A CA 1
ATOM 744 C C . VAL A 1 98 ? -3.545 1.791 8.478 1.00 98.69 98 VAL A C 1
ATOM 746 O O . VAL A 1 98 ? -3.776 0.634 8.137 1.00 98.69 98 VAL A O 1
ATOM 749 N N . PHE A 1 99 ? -2.855 2.633 7.717 1.00 98.69 99 PHE A N 1
ATOM 750 C CA . PHE A 1 99 ? -2.199 2.240 6.474 1.00 98.69 99 PHE A CA 1
ATOM 751 C C . PHE A 1 99 ? -0.688 2.363 6.624 1.00 98.69 99 PHE A C 1
ATOM 753 O O . PHE A 1 99 ? -0.162 3.450 6.857 1.00 98.69 99 PHE A O 1
ATOM 760 N N . VAL A 1 100 ? 0.022 1.243 6.520 1.00 98.69 100 VAL A N 1
ATOM 761 C CA . VAL A 1 100 ? 1.483 1.244 6.567 1.00 98.69 100 VAL A CA 1
ATOM 762 C C . VAL A 1 100 ? 2.001 1.479 5.158 1.00 98.69 100 VAL A C 1
ATOM 764 O O . VAL A 1 100 ? 1.831 0.638 4.279 1.00 98.69 100 VAL A O 1
ATOM 767 N N . LEU A 1 101 ? 2.644 2.624 4.944 1.00 98.44 101 LEU A N 1
ATOM 768 C CA . LEU A 1 101 ? 3.202 2.959 3.645 1.00 98.44 101 LEU A CA 1
ATOM 769 C C . LEU A 1 101 ? 4.407 2.056 3.340 1.00 98.44 101 LEU A C 1
ATOM 771 O O . LEU A 1 101 ? 5.268 1.814 4.197 1.00 98.44 101 LEU A O 1
ATOM 775 N N . ASN A 1 102 ? 4.481 1.583 2.098 1.00 98.06 102 ASN A N 1
ATOM 776 C CA . ASN A 1 102 ? 5.633 0.831 1.615 1.00 98.06 102 ASN A CA 1
ATOM 777 C C . ASN A 1 102 ? 6.908 1.684 1.664 1.00 98.06 102 ASN A C 1
ATOM 779 O O . ASN A 1 102 ? 6.872 2.894 1.452 1.00 98.06 102 ASN A O 1
ATOM 783 N N . LEU A 1 103 ? 8.050 1.041 1.927 1.00 97.81 103 LEU A N 1
ATOM 784 C CA . LEU A 1 103 ? 9.352 1.721 1.958 1.00 97.81 103 LEU A CA 1
ATOM 785 C C . LEU A 1 103 ? 9.857 2.050 0.555 1.00 97.81 103 LEU A C 1
ATOM 787 O O . LEU A 1 103 ? 10.448 3.109 0.355 1.00 97.81 103 LEU A O 1
ATOM 791 N N . CYS A 1 104 ? 9.615 1.142 -0.391 1.00 97.12 104 CYS A N 1
ATOM 792 C CA . CYS A 1 104 ? 10.045 1.258 -1.776 1.00 97.12 104 CYS A CA 1
ATOM 793 C C . CYS A 1 104 ? 8.859 1.071 -2.731 1.00 97.12 104 CYS A C 1
ATOM 795 O O . CYS A 1 104 ? 7.890 0.382 -2.406 1.00 97.12 104 CYS A O 1
ATOM 797 N N . THR A 1 105 ? 8.950 1.668 -3.914 1.00 96.88 105 THR A N 1
ATOM 798 C CA . THR A 1 105 ? 8.084 1.369 -5.052 1.00 96.88 105 THR A CA 1
ATOM 799 C C . THR A 1 105 ? 8.379 -0.022 -5.602 1.00 96.88 105 THR A C 1
ATOM 801 O O . THR A 1 105 ? 9.465 -0.579 -5.413 1.00 96.88 105 THR A O 1
ATOM 804 N N . LYS A 1 106 ? 7.393 -0.584 -6.300 1.00 95.12 106 LYS A N 1
ATOM 805 C CA . LYS A 1 106 ? 7.497 -1.870 -6.974 1.00 95.12 106 LYS A CA 1
ATOM 806 C C . LYS A 1 106 ? 7.397 -1.684 -8.478 1.00 95.12 106 LYS A C 1
ATOM 808 O O . LYS A 1 106 ? 6.393 -1.178 -8.986 1.00 95.12 106 LYS A O 1
ATOM 813 N N . LYS A 1 107 ? 8.428 -2.150 -9.177 1.00 94.44 107 LYS A N 1
ATOM 814 C CA . LYS A 1 107 ? 8.443 -2.271 -10.632 1.00 94.44 107 LYS A CA 1
ATOM 815 C C . LYS A 1 107 ? 7.231 -3.068 -11.117 1.00 94.44 107 LYS A C 1
ATOM 817 O O . LYS A 1 107 ? 6.958 -4.133 -10.579 1.00 94.44 107 LYS A O 1
ATOM 822 N N . GLY A 1 108 ? 6.510 -2.562 -12.113 1.00 93.94 108 GLY A N 1
ATOM 823 C CA . GLY A 1 108 ? 5.286 -3.186 -12.627 1.00 93.94 108 GLY A CA 1
ATOM 824 C C . GLY A 1 108 ? 3.988 -2.722 -11.957 1.00 93.94 108 GLY A C 1
ATOM 825 O O . GLY A 1 108 ? 2.942 -2.756 -12.608 1.00 93.94 108 GLY A O 1
ATOM 826 N N . GLU A 1 109 ? 4.038 -2.238 -10.712 1.00 96.00 109 GLU A N 1
ATOM 827 C CA . GLU A 1 109 ? 2.842 -1.877 -9.935 1.00 96.00 109 GLU A CA 1
ATOM 828 C C . GLU A 1 109 ? 2.794 -0.396 -9.547 1.00 96.00 109 GLU A C 1
ATOM 830 O O . GLU A 1 109 ? 1.841 0.309 -9.882 1.00 96.00 109 GLU A O 1
ATOM 835 N N . THR A 1 110 ? 3.813 0.080 -8.829 1.00 96.75 110 THR A N 1
ATOM 836 C CA . THR A 1 110 ? 3.809 1.386 -8.150 1.00 96.75 110 THR A CA 1
ATOM 837 C C . THR A 1 110 ? 5.011 2.251 -8.523 1.00 96.75 110 THR A C 1
ATOM 839 O O . THR A 1 110 ? 5.438 3.110 -7.752 1.00 96.75 110 THR A O 1
ATOM 842 N N . GLU A 1 111 ? 5.579 2.050 -9.714 1.00 94.19 111 GLU A N 1
ATOM 843 C CA . GLU A 1 111 ? 6.648 2.910 -10.228 1.00 94.19 111 GLU A CA 1
ATOM 844 C C . GLU A 1 111 ? 6.247 4.386 -10.198 1.00 94.19 111 GLU A C 1
ATOM 846 O O . GLU A 1 111 ? 5.149 4.783 -10.607 1.00 94.19 111 GLU A O 1
ATOM 851 N N . TYR A 1 112 ? 7.169 5.198 -9.679 1.00 93.69 112 TYR A N 1
ATOM 852 C CA . TYR A 1 112 ? 7.010 6.636 -9.472 1.00 93.69 112 TYR A CA 1
ATOM 853 C C . TYR A 1 112 ? 5.893 7.044 -8.497 1.00 93.69 112 TYR A C 1
ATOM 855 O O . TYR A 1 112 ? 5.562 8.229 -8.439 1.00 93.69 112 TYR A O 1
ATOM 863 N N . TYR A 1 113 ? 5.306 6.109 -7.737 1.00 97.44 113 TYR A N 1
ATOM 864 C CA . TYR A 1 113 ? 4.299 6.452 -6.733 1.00 97.44 113 TYR A CA 1
ATOM 865 C C . TYR A 1 113 ? 4.927 7.194 -5.554 1.00 97.44 113 TYR A C 1
ATOM 867 O O . TYR A 1 113 ? 5.938 6.773 -4.986 1.00 97.44 113 TYR A O 1
ATOM 875 N N . ARG A 1 114 ? 4.247 8.255 -5.128 1.00 98.06 114 ARG A N 1
ATOM 876 C CA . ARG A 1 114 ? 4.447 8.929 -3.842 1.00 98.06 114 ARG A CA 1
ATOM 877 C C . ARG A 1 114 ? 3.363 8.514 -2.857 1.00 98.06 114 ARG A C 1
ATOM 879 O O . ARG A 1 114 ? 2.401 7.849 -3.236 1.00 98.06 114 ARG A O 1
ATOM 886 N N . ALA A 1 115 ? 3.487 8.917 -1.594 1.00 98.31 115 ALA A N 1
ATOM 887 C CA . ALA A 1 115 ? 2.489 8.612 -0.566 1.00 98.31 115 ALA A CA 1
ATOM 888 C C . ALA A 1 115 ? 1.056 8.982 -0.994 1.00 98.31 115 ALA A C 1
ATOM 890 O O . ALA A 1 115 ? 0.130 8.199 -0.772 1.00 98.31 115 ALA A O 1
ATOM 891 N N . SER A 1 116 ? 0.882 10.122 -1.668 1.00 98.50 116 SER A N 1
ATOM 892 C CA . SER A 1 116 ? -0.417 10.561 -2.188 1.00 98.50 116 SER A CA 1
ATOM 893 C C . SER A 1 116 ? -1.010 9.615 -3.246 1.00 98.50 116 SER A C 1
ATOM 895 O O . SER A 1 116 ? -2.223 9.398 -3.249 1.00 98.50 116 SER A O 1
ATOM 897 N N . ASP A 1 117 ? -0.191 8.980 -4.092 1.00 98.25 117 ASP A N 1
ATOM 898 C CA . ASP A 1 117 ? -0.648 8.006 -5.094 1.00 98.25 117 ASP A CA 1
ATOM 899 C C . ASP A 1 117 ? -1.140 6.707 -4.441 1.00 98.25 117 ASP A C 1
ATOM 901 O O . ASP A 1 117 ? -2.210 6.198 -4.787 1.00 98.25 117 ASP A O 1
ATOM 905 N N . TYR A 1 118 ? -0.403 6.202 -3.443 1.00 98.50 118 TYR A N 1
ATOM 906 C CA . TYR A 1 118 ? -0.837 5.054 -2.637 1.00 98.50 118 TYR A CA 1
ATOM 907 C C . TYR A 1 118 ? -2.163 5.350 -1.928 1.00 98.50 118 TYR A C 1
ATOM 909 O O . TYR A 1 118 ? -3.090 4.538 -1.965 1.00 98.50 118 TYR A O 1
ATOM 917 N N . LEU A 1 119 ? -2.272 6.533 -1.314 1.00 98.19 119 LEU A N 1
ATOM 918 C CA . LEU A 1 119 ? -3.490 6.977 -0.645 1.00 98.19 119 LEU A CA 1
ATOM 919 C C . LEU A 1 119 ? -4.666 7.076 -1.623 1.00 98.19 119 LEU A C 1
ATOM 921 O O . LEU A 1 119 ? -5.760 6.608 -1.314 1.00 98.19 119 LEU A O 1
ATOM 925 N N . LYS A 1 120 ? -4.448 7.631 -2.819 1.00 98.12 120 LYS A N 1
ATOM 926 C CA . LYS A 1 120 ? -5.474 7.737 -3.863 1.00 98.12 120 LYS A CA 1
ATOM 927 C C . LYS A 1 120 ? -6.011 6.369 -4.272 1.00 98.12 120 LYS A C 1
ATOM 929 O O . LYS A 1 120 ? -7.227 6.207 -4.373 1.00 98.12 120 LYS A O 1
ATOM 934 N N . ALA A 1 121 ? -5.125 5.395 -4.480 1.00 98.12 121 ALA A N 1
ATOM 935 C CA . ALA A 1 121 ? -5.517 4.028 -4.800 1.00 98.12 121 ALA A CA 1
ATOM 936 C C . ALA A 1 121 ? -6.314 3.394 -3.648 1.00 98.12 121 ALA A C 1
ATOM 938 O O . ALA A 1 121 ? -7.403 2.874 -3.875 1.00 98.12 121 ALA A O 1
ATOM 939 N N . LEU A 1 122 ? -5.842 3.511 -2.402 1.00 98.25 122 LEU A N 1
ATOM 940 C CA . LEU A 1 122 ? -6.563 3.000 -1.232 1.00 98.25 122 LEU A CA 1
ATOM 941 C C . LEU A 1 122 ? -7.971 3.607 -1.108 1.00 98.25 122 LEU A C 1
ATOM 943 O O . LEU A 1 122 ? -8.946 2.879 -0.932 1.00 98.25 122 LEU A O 1
ATOM 947 N N . LEU A 1 123 ? -8.096 4.929 -1.246 1.00 97.81 123 LEU A N 1
ATOM 948 C CA . LEU A 1 123 ? -9.382 5.629 -1.180 1.00 97.81 123 LEU A CA 1
ATOM 949 C C . LEU A 1 123 ? -10.325 5.226 -2.315 1.00 97.81 123 LEU A C 1
ATOM 951 O O . LEU A 1 123 ? -11.536 5.171 -2.102 1.00 97.81 123 LEU A O 1
ATOM 955 N N . PHE A 1 124 ? -9.801 4.932 -3.509 1.00 97.50 124 PHE A N 1
ATOM 956 C CA . PHE A 1 124 ? -10.603 4.416 -4.619 1.00 97.50 124 PHE A CA 1
ATOM 957 C C . PHE A 1 124 ? -11.298 3.099 -4.241 1.00 97.50 124 PHE A C 1
ATOM 959 O O . PHE A 1 124 ? -12.505 2.986 -4.432 1.00 97.50 124 PHE A O 1
ATOM 966 N N . TYR A 1 125 ? -10.581 2.154 -3.623 1.00 97.94 125 TYR A N 1
ATOM 967 C CA . TYR A 1 125 ? -11.160 0.872 -3.187 1.00 97.94 125 TYR A CA 1
ATOM 968 C C . TYR A 1 125 ? -11.936 0.939 -1.867 1.00 97.94 125 TYR A C 1
ATOM 970 O O . TYR A 1 125 ? -12.654 0.000 -1.534 1.00 97.94 125 TYR A O 1
ATOM 978 N N . LEU A 1 126 ? -11.829 2.040 -1.121 1.00 96.81 126 LEU A N 1
ATOM 979 C CA . LEU A 1 126 ? -12.631 2.319 0.075 1.00 96.81 126 LEU A CA 1
ATOM 980 C C . LEU A 1 126 ? -13.805 3.275 -0.204 1.00 96.81 126 LEU A C 1
ATOM 982 O O . LEU A 1 126 ? -14.267 3.950 0.715 1.00 96.81 126 LEU A O 1
ATOM 986 N N . ASP A 1 127 ? -14.275 3.359 -1.453 1.00 94.12 127 ASP A N 1
ATOM 987 C CA . ASP A 1 127 ? -15.407 4.194 -1.891 1.00 94.12 127 ASP A CA 1
ATOM 988 C C . ASP A 1 127 ? -15.319 5.663 -1.433 1.00 94.12 127 ASP A C 1
ATOM 990 O O . ASP A 1 127 ? -16.313 6.265 -1.024 1.00 94.12 127 ASP A O 1
ATOM 994 N N . GLN A 1 128 ? -14.120 6.256 -1.476 1.00 92.94 128 GLN A N 1
ATOM 995 C CA . GLN A 1 128 ? -13.883 7.645 -1.050 1.00 92.94 128 GLN A CA 1
ATOM 996 C C . GLN A 1 128 ? -14.383 7.915 0.380 1.00 92.94 128 GLN A C 1
ATOM 998 O O . GLN A 1 128 ? -14.985 8.952 0.678 1.00 92.94 128 GLN A O 1
ATOM 1003 N N . THR A 1 129 ? -14.154 6.944 1.267 1.00 93.25 129 THR A N 1
ATOM 1004 C CA . THR A 1 129 ? -14.511 7.027 2.683 1.00 93.25 129 THR A CA 1
ATOM 1005 C C . THR A 1 129 ? -14.085 8.345 3.320 1.00 93.25 129 THR A C 1
ATOM 1007 O O . THR A 1 129 ? -13.034 8.893 3.015 1.00 93.25 129 THR A O 1
ATOM 1010 N N . LYS A 1 130 ? -14.885 8.832 4.272 1.00 93.31 130 LYS A N 1
ATOM 1011 C CA . LYS A 1 130 ? -14.563 10.017 5.085 1.00 93.31 130 LYS A CA 1
ATOM 1012 C C . LYS A 1 130 ? -13.944 9.664 6.438 1.00 93.31 130 LYS A C 1
ATOM 1014 O O . LYS A 1 130 ? -13.644 10.567 7.218 1.00 93.31 130 LYS A O 1
ATOM 1019 N N . ARG A 1 131 ? -13.793 8.371 6.748 1.00 95.69 131 ARG A N 1
ATOM 1020 C CA . ARG A 1 131 ? -13.223 7.905 8.021 1.00 95.69 131 ARG A CA 1
ATOM 1021 C C . ARG A 1 131 ? -11.764 8.339 8.128 1.00 95.69 131 ARG A C 1
ATOM 1023 O O . ARG A 1 131 ? -11.033 8.201 7.158 1.00 95.69 131 ARG A O 1
ATOM 1030 N N . LYS A 1 132 ? -11.335 8.811 9.303 1.00 97.38 132 LYS A N 1
ATOM 1031 C CA . LYS A 1 132 ? -9.921 9.123 9.561 1.00 97.38 132 LYS A CA 1
ATOM 1032 C C . LYS A 1 132 ? -9.050 7.905 9.225 1.00 97.38 132 LYS A C 1
ATOM 1034 O O . LYS A 1 132 ? -9.362 6.797 9.667 1.00 97.38 132 LYS A O 1
ATOM 1039 N N . ILE A 1 133 ? -7.981 8.130 8.463 1.00 98.25 133 ILE A N 1
ATOM 1040 C CA . ILE A 1 133 ? -6.964 7.123 8.139 1.00 98.25 133 ILE A CA 1
ATOM 1041 C C . ILE A 1 133 ? -5.636 7.636 8.679 1.00 98.2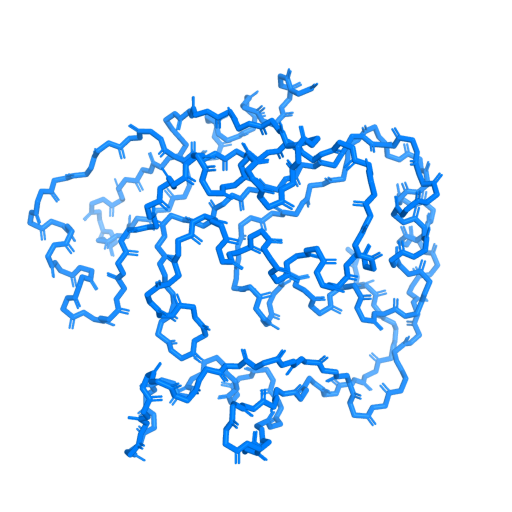5 133 ILE A C 1
ATOM 1043 O O . ILE A 1 133 ? -5.212 8.739 8.335 1.00 98.25 133 ILE A O 1
ATOM 1047 N N . THR A 1 134 ? -4.982 6.829 9.507 1.00 98.69 134 THR A N 1
ATOM 1048 C CA . THR A 1 134 ? -3.634 7.116 9.991 1.00 98.69 134 THR A CA 1
ATOM 1049 C C . THR A 1 134 ? -2.626 6.386 9.107 1.00 98.69 134 THR A C 1
ATOM 1051 O O . THR A 1 134 ? -2.643 5.159 9.021 1.00 98.69 134 THR A O 1
ATOM 1054 N N . VAL A 1 135 ? -1.751 7.123 8.428 1.00 98.62 135 VAL A N 1
ATOM 1055 C CA . VAL A 1 135 ? -0.677 6.580 7.594 1.00 98.62 135 VAL A CA 1
ATOM 1056 C C . VAL A 1 135 ? 0.615 6.534 8.397 1.00 98.62 135 VAL A C 1
ATOM 1058 O O . VAL A 1 135 ? 1.071 7.559 8.897 1.00 98.62 135 VAL A O 1
ATOM 1061 N N . ILE A 1 136 ? 1.231 5.359 8.494 1.00 98.69 136 ILE A N 1
ATOM 1062 C CA . ILE A 1 136 ? 2.567 5.204 9.075 1.00 98.69 136 ILE A CA 1
ATOM 1063 C C . ILE A 1 136 ? 3.579 5.257 7.939 1.00 98.69 136 ILE A C 1
ATOM 1065 O O . ILE A 1 136 ? 3.578 4.394 7.061 1.00 98.69 136 ILE A O 1
ATOM 1069 N N . ALA A 1 137 ? 4.449 6.261 7.970 1.00 98.31 137 ALA A N 1
ATOM 1070 C CA . ALA A 1 137 ? 5.476 6.478 6.965 1.00 98.31 137 ALA A CA 1
ATOM 1071 C C . ALA A 1 137 ? 6.880 6.409 7.573 1.00 98.31 137 ALA A C 1
ATOM 1073 O O . ALA A 1 137 ? 7.113 6.784 8.726 1.00 98.31 137 ALA A O 1
ATOM 1074 N N . ASN A 1 138 ? 7.836 5.924 6.783 1.00 98.06 138 ASN A N 1
ATOM 1075 C CA . ASN A 1 138 ? 9.220 5.830 7.220 1.00 98.06 138 ASN A CA 1
ATOM 1076 C C . ASN A 1 138 ? 9.927 7.190 7.201 1.00 98.06 138 ASN A C 1
ATOM 1078 O O . ASN A 1 138 ? 9.935 7.879 6.188 1.00 98.06 138 ASN A O 1
ATOM 1082 N N . ASP A 1 139 ? 10.603 7.503 8.305 1.00 96.12 139 ASP A N 1
ATOM 1083 C CA . ASP A 1 139 ? 11.452 8.689 8.472 1.00 96.12 139 ASP A CA 1
ATOM 1084 C C . ASP A 1 139 ? 12.954 8.348 8.508 1.00 96.12 139 ASP A C 1
ATOM 1086 O O . ASP A 1 139 ? 13.821 9.212 8.659 1.00 96.12 139 ASP A O 1
ATOM 1090 N N . ARG A 1 140 ? 13.311 7.061 8.394 1.00 94.88 140 ARG A N 1
ATOM 1091 C CA . ARG A 1 140 ? 14.715 6.651 8.348 1.00 94.88 140 ARG A CA 1
ATOM 1092 C C . ARG A 1 140 ? 15.313 6.960 6.979 1.00 94.88 140 ARG A C 1
ATOM 1094 O O . ARG A 1 140 ? 14.809 6.500 5.957 1.00 94.88 140 ARG A O 1
ATOM 1101 N N . ARG A 1 141 ? 16.455 7.650 6.984 1.00 94.44 141 ARG A N 1
ATOM 1102 C CA . ARG A 1 141 ? 17.339 7.766 5.819 1.00 94.44 141 ARG A CA 1
ATOM 1103 C C . ARG A 1 141 ? 18.207 6.518 5.684 1.00 94.44 141 ARG A C 1
ATOM 1105 O O . ARG A 1 141 ? 18.703 6.002 6.686 1.00 94.44 141 ARG A O 1
ATOM 1112 N N . PHE A 1 142 ? 18.396 6.073 4.451 1.00 95.25 142 PHE A N 1
ATOM 1113 C CA . PHE A 1 142 ? 19.289 4.972 4.105 1.00 95.25 142 PHE A CA 1
ATOM 1114 C C . PHE A 1 142 ? 20.567 5.509 3.463 1.00 95.25 142 PHE A C 1
ATOM 1116 O O . PHE A 1 142 ? 20.597 6.649 2.995 1.00 95.25 142 PHE A O 1
ATOM 1123 N N . ASP A 1 143 ? 21.616 4.690 3.479 1.00 94.62 143 ASP A N 1
ATOM 1124 C CA . ASP A 1 143 ? 22.881 5.003 2.822 1.00 94.62 143 ASP A CA 1
ATOM 1125 C C . ASP A 1 143 ? 22.654 5.246 1.314 1.00 94.62 143 ASP A C 1
ATOM 1127 O O . ASP A 1 143 ? 21.953 4.440 0.687 1.00 94.62 143 ASP A O 1
ATOM 1131 N N . PRO A 1 144 ? 23.203 6.327 0.724 1.00 94.06 144 PRO A N 1
ATOM 1132 C CA . PRO A 1 144 ? 23.080 6.600 -0.704 1.00 94.06 144 PRO A CA 1
ATOM 1133 C C . PRO A 1 144 ? 23.463 5.423 -1.606 1.00 94.06 144 PRO A C 1
ATOM 1135 O O . PRO A 1 144 ? 22.786 5.205 -2.606 1.00 94.06 144 PRO A O 1
ATOM 1138 N N . GLU A 1 145 ? 24.482 4.634 -1.252 1.00 92.31 145 GLU A N 1
ATOM 1139 C CA . GLU A 1 145 ? 24.904 3.479 -2.055 1.00 92.31 145 GLU A CA 1
ATOM 1140 C C . GLU A 1 145 ? 23.813 2.403 -2.107 1.00 92.31 145 GLU A C 1
ATOM 1142 O O . GLU A 1 145 ? 23.506 1.861 -3.168 1.00 92.31 145 GLU A O 1
ATOM 1147 N N . VAL A 1 146 ? 23.158 2.142 -0.971 1.00 92.75 146 VAL A N 1
ATOM 1148 C CA . VAL A 1 146 ? 22.036 1.194 -0.884 1.00 92.75 146 VAL A CA 1
ATOM 1149 C C . VAL A 1 146 ? 20.844 1.694 -1.694 1.00 92.75 146 VAL A C 1
ATOM 1151 O O . VAL A 1 146 ? 20.203 0.916 -2.400 1.00 92.75 146 VAL A O 1
ATOM 1154 N N . VAL A 1 147 ? 20.550 2.993 -1.613 1.00 93.88 147 VAL A N 1
ATOM 1155 C CA . VAL A 1 147 ? 19.472 3.604 -2.400 1.00 93.88 147 VAL A CA 1
ATOM 1156 C C . VAL A 1 147 ? 19.745 3.463 -3.897 1.00 93.88 147 VAL A C 1
ATOM 1158 O O . VAL A 1 147 ? 18.825 3.160 -4.655 1.00 93.88 147 VAL A O 1
ATOM 1161 N N . GLU A 1 148 ? 20.994 3.624 -4.327 1.00 92.88 148 GLU A N 1
ATOM 1162 C CA . GLU A 1 148 ? 21.364 3.507 -5.737 1.00 92.88 148 GLU A CA 1
ATOM 1163 C C . GLU A 1 148 ? 21.273 2.061 -6.253 1.00 92.88 148 GLU A C 1
ATOM 1165 O O . GLU A 1 148 ? 20.808 1.845 -7.372 1.00 92.88 148 GLU A O 1
ATOM 1170 N N . ILE A 1 149 ? 21.603 1.061 -5.423 1.00 91.19 149 ILE A N 1
ATOM 1171 C CA . ILE A 1 149 ? 21.371 -0.362 -5.736 1.00 91.19 149 ILE A CA 1
ATOM 1172 C C . ILE A 1 149 ? 19.881 -0.626 -5.986 1.00 91.19 149 ILE A C 1
ATOM 1174 O O . ILE A 1 149 ? 19.518 -1.257 -6.980 1.00 91.19 149 ILE A O 1
ATOM 1178 N N . TYR A 1 150 ? 19.016 -0.114 -5.107 1.00 91.75 150 TYR A N 1
ATOM 1179 C CA . TYR A 1 150 ? 17.565 -0.251 -5.235 1.00 91.75 150 TYR A CA 1
ATOM 1180 C C . TYR A 1 150 ? 17.042 0.406 -6.519 1.00 91.75 150 TYR A C 1
ATOM 1182 O O . TYR A 1 150 ? 16.300 -0.222 -7.281 1.00 91.75 150 TYR A O 1
ATOM 1190 N N . LYS A 1 151 ? 17.497 1.627 -6.826 1.00 90.81 151 LYS A N 1
ATOM 1191 C CA . LYS A 1 151 ? 17.146 2.304 -8.084 1.00 90.81 151 LYS A CA 1
ATOM 1192 C C . LYS A 1 151 ? 17.591 1.507 -9.307 1.00 90.81 151 LYS A C 1
ATOM 1194 O O . LYS A 1 151 ? 16.838 1.415 -10.273 1.00 90.81 151 LYS A O 1
ATOM 1199 N N . GLY A 1 152 ? 18.777 0.896 -9.257 1.00 88.44 152 GLY A N 1
ATOM 1200 C CA . GLY A 1 152 ? 19.318 0.066 -10.337 1.00 88.44 152 GLY A CA 1
ATOM 1201 C C . GLY A 1 152 ? 18.438 -1.134 -10.705 1.00 88.44 152 GLY A C 1
ATOM 1202 O O . GLY A 1 152 ? 18.479 -1.589 -11.847 1.00 88.44 152 GLY A O 1
ATOM 1203 N N . VAL A 1 153 ? 17.598 -1.612 -9.778 1.00 87.38 153 VAL A N 1
ATOM 1204 C CA . VAL A 1 153 ? 16.611 -2.683 -10.017 1.00 87.38 153 VAL A CA 1
ATOM 1205 C C . VAL A 1 153 ? 15.176 -2.165 -10.205 1.00 87.38 153 VAL A C 1
ATOM 1207 O O . VAL A 1 153 ? 14.231 -2.953 -10.227 1.00 87.38 153 VAL A O 1
ATOM 1210 N N . GLY A 1 154 ? 14.996 -0.852 -10.378 1.00 87.31 154 GLY A N 1
ATOM 1211 C CA . GLY A 1 154 ? 13.689 -0.223 -10.601 1.00 87.31 154 GLY A CA 1
ATOM 1212 C C . GLY A 1 154 ? 12.844 -0.063 -9.335 1.00 87.31 154 GLY A C 1
ATOM 1213 O O . GLY A 1 154 ? 11.619 -0.016 -9.424 1.00 87.31 154 GLY A O 1
ATOM 1214 N N . GLN A 1 155 ? 13.475 -0.016 -8.158 1.00 92.44 155 GLN A N 1
ATOM 1215 C CA . GLN A 1 155 ? 12.813 0.256 -6.883 1.00 92.44 155 GLN A CA 1
ATOM 1216 C C . GLN A 1 155 ? 13.323 1.572 -6.297 1.00 92.44 155 GLN A C 1
ATOM 1218 O O . GLN A 1 155 ? 14.514 1.764 -6.086 1.00 92.44 155 GLN A O 1
ATOM 1223 N N . GLU A 1 156 ? 12.419 2.487 -5.981 1.00 94.62 156 GLU A N 1
ATOM 1224 C CA . GLU A 1 156 ? 12.763 3.792 -5.417 1.00 94.62 156 GLU A CA 1
ATOM 1225 C C . GLU A 1 156 ? 12.157 3.937 -4.029 1.00 94.62 156 GLU A C 1
ATOM 1227 O O . GLU A 1 156 ? 11.073 3.421 -3.776 1.00 94.62 156 GLU A O 1
ATOM 1232 N N . LEU A 1 157 ? 12.820 4.657 -3.121 1.00 96.75 157 LEU A N 1
ATOM 1233 C CA . LEU A 1 157 ? 12.214 4.970 -1.827 1.00 96.75 157 LEU A CA 1
ATOM 1234 C C . LEU A 1 157 ? 10.943 5.803 -2.027 1.00 96.75 157 LEU A C 1
ATOM 1236 O O . LEU A 1 157 ? 10.961 6.808 -2.741 1.00 96.75 157 LEU A O 1
ATOM 1240 N N . VAL A 1 158 ? 9.855 5.421 -1.360 1.00 97.38 158 VAL A N 1
ATOM 1241 C CA . VAL A 1 158 ? 8.591 6.159 -1.453 1.00 97.38 158 VAL A CA 1
ATOM 1242 C C . VAL A 1 158 ? 8.737 7.505 -0.747 1.00 97.38 158 VAL A C 1
ATOM 1244 O O . VAL A 1 158 ? 9.003 7.576 0.453 1.00 97.38 158 VAL A O 1
ATOM 1247 N N . SER A 1 159 ? 8.540 8.594 -1.490 1.00 96.88 159 SER A N 1
ATOM 1248 C CA . SER A 1 159 ? 8.545 9.946 -0.929 1.00 96.88 159 SER A CA 1
ATOM 1249 C C . SER A 1 159 ? 7.206 10.281 -0.271 1.00 96.88 159 SER A C 1
ATOM 1251 O O . SER A 1 159 ? 6.151 10.023 -0.857 1.00 96.88 159 SER A O 1
ATOM 1253 N N . VAL A 1 160 ? 7.248 10.933 0.893 1.00 97.81 160 VAL A N 1
ATOM 1254 C CA . VAL A 1 160 ? 6.055 11.384 1.624 1.00 97.81 160 VAL A CA 1
ATOM 1255 C C . VAL A 1 160 ? 5.748 12.841 1.281 1.00 97.81 160 VAL A C 1
ATOM 1257 O O . VAL A 1 160 ? 6.331 13.772 1.832 1.00 97.81 160 VAL A O 1
ATOM 1260 N N . ASP A 1 161 ? 4.831 13.049 0.345 1.00 97.81 161 ASP A N 1
ATOM 1261 C CA . ASP A 1 161 ? 4.335 14.354 -0.085 1.00 97.81 161 ASP A CA 1
ATOM 1262 C C . ASP A 1 161 ? 3.114 14.791 0.744 1.00 97.81 161 ASP A C 1
ATOM 1264 O O . ASP A 1 161 ? 1.992 14.879 0.248 1.00 97.81 161 ASP A O 1
ATOM 1268 N N . GLU A 1 162 ? 3.353 15.088 2.028 1.00 97.12 162 GLU A N 1
ATOM 1269 C CA . GLU A 1 162 ? 2.318 15.373 3.045 1.00 97.12 162 GLU A CA 1
ATOM 1270 C C . GLU A 1 162 ? 1.279 16.406 2.580 1.00 97.12 162 GLU A C 1
ATOM 1272 O O . GLU A 1 162 ? 0.082 16.171 2.688 1.00 97.12 162 GLU A O 1
ATOM 1277 N N . LYS A 1 163 ? 1.720 17.506 1.952 1.00 97.31 163 LYS A N 1
ATOM 1278 C CA . LYS A 1 163 ? 0.812 18.556 1.458 1.00 97.31 163 LYS A CA 1
ATOM 1279 C C . LYS A 1 163 ? -0.190 18.055 0.418 1.00 97.31 163 LYS A C 1
ATOM 1281 O O . LYS A 1 163 ? -1.311 18.550 0.377 1.00 97.31 163 LYS A O 1
ATOM 1286 N N . GLU A 1 164 ? 0.215 17.135 -0.454 1.00 98.25 164 GLU A N 1
ATOM 1287 C CA . GLU A 1 164 ? -0.692 16.558 -1.453 1.00 98.25 164 GLU A CA 1
ATOM 1288 C C . GLU A 1 164 ? -1.605 15.509 -0.815 1.00 98.25 164 GLU A C 1
ATOM 1290 O O . GLU A 1 164 ? -2.782 15.440 -1.164 1.00 98.25 164 GLU A O 1
ATOM 1295 N N . CYS A 1 165 ? -1.110 14.768 0.182 1.00 98.00 165 CYS A N 1
ATOM 1296 C CA . CYS A 1 165 ? -1.932 13.865 0.986 1.00 98.00 165 CYS A CA 1
ATOM 1297 C C . CYS A 1 165 ? -3.048 14.619 1.733 1.00 98.00 165 CYS A C 1
ATOM 1299 O O . CYS A 1 165 ? -4.206 14.218 1.644 1.00 98.00 165 CYS A O 1
ATOM 1301 N N . ASP A 1 166 ? -2.726 15.737 2.392 1.00 96.94 166 ASP A N 1
ATOM 1302 C CA . ASP A 1 166 ? -3.693 16.572 3.121 1.00 96.94 166 ASP A CA 1
ATOM 1303 C C . ASP A 1 166 ? -4.753 17.177 2.189 1.00 96.94 166 ASP A C 1
ATOM 1305 O O . ASP A 1 166 ? -5.940 17.214 2.518 1.00 96.94 166 ASP A O 1
ATOM 1309 N N . LYS A 1 167 ? -4.343 17.636 0.996 1.00 97.31 167 LYS A N 1
ATOM 1310 C CA . LYS A 1 167 ? -5.272 18.142 -0.030 1.00 97.31 167 LYS A CA 1
ATOM 1311 C C . LYS A 1 167 ? -6.199 17.047 -0.548 1.00 97.31 167 LYS A C 1
ATOM 1313 O O . LYS A 1 167 ? -7.381 17.307 -0.764 1.00 97.31 167 LYS A O 1
ATOM 1318 N N . LEU A 1 168 ? -5.655 15.854 -0.791 1.00 97.06 168 LEU A N 1
ATOM 1319 C CA . LEU A 1 168 ? -6.406 14.712 -1.299 1.00 97.06 168 LEU A CA 1
ATOM 1320 C C . LEU A 1 168 ? -7.406 14.202 -0.257 1.00 97.06 168 LEU A C 1
ATOM 1322 O O . LEU A 1 168 ? -8.538 13.867 -0.605 1.00 97.06 168 LEU A O 1
ATOM 1326 N N . PHE A 1 169 ? -6.996 14.147 1.012 1.00 97.50 169 PHE A N 1
ATOM 1327 C CA . PHE A 1 169 ? -7.806 13.614 2.094 1.00 97.50 169 PHE A CA 1
ATOM 1328 C C . PHE A 1 169 ? -7.600 14.382 3.408 1.00 97.50 169 PHE A C 1
ATOM 1330 O O . PHE A 1 169 ? -6.768 13.991 4.219 1.00 97.50 169 PHE A O 1
ATOM 1337 N N . PRO A 1 170 ? -8.409 15.420 3.690 1.00 94.44 170 PRO A N 1
ATOM 1338 C CA . PRO A 1 170 ? -8.231 16.269 4.876 1.00 94.44 170 PRO A CA 1
ATOM 1339 C C . PRO A 1 170 ? -8.334 15.554 6.234 1.00 94.44 170 PRO A C 1
ATOM 1341 O O . PRO A 1 170 ? -7.909 16.099 7.247 1.00 94.44 170 PRO A O 1
ATOM 1344 N N . ASN A 1 171 ? -8.911 14.348 6.271 1.00 94.06 171 ASN A N 1
ATOM 1345 C CA . ASN A 1 171 ? -9.011 13.519 7.476 1.00 94.06 171 ASN A CA 1
ATOM 1346 C C . ASN A 1 171 ? -7.837 12.531 7.611 1.00 94.06 171 ASN A C 1
ATOM 1348 O O . ASN A 1 171 ? -7.949 11.549 8.349 1.00 94.06 171 ASN A O 1
ATOM 1352 N N . ILE A 1 172 ? -6.743 12.732 6.877 1.00 97.44 172 ILE A N 1
ATOM 1353 C CA . ILE A 1 172 ? -5.526 11.945 7.046 1.00 97.44 172 ILE A CA 1
ATOM 1354 C C . ILE A 1 172 ? -4.745 12.392 8.282 1.00 97.44 172 ILE A C 1
ATOM 1356 O O . ILE A 1 172 ? -4.740 13.556 8.667 1.00 97.44 172 ILE A O 1
ATOM 1360 N N . GLU A 1 173 ? -4.055 11.447 8.902 1.00 97.94 173 GLU A N 1
ATOM 1361 C CA . GLU A 1 173 ? -2.996 11.713 9.867 1.00 97.94 173 GLU A CA 1
ATOM 1362 C C . GLU A 1 173 ? -1.755 10.948 9.429 1.00 97.94 173 GLU A C 1
ATOM 1364 O O . GLU A 1 173 ? -1.823 9.737 9.244 1.00 97.94 173 GLU A O 1
ATOM 1369 N N . ILE A 1 174 ? -0.623 11.626 9.260 1.00 98.25 174 ILE A N 1
ATOM 1370 C CA . ILE A 1 174 ? 0.632 10.979 8.867 1.00 98.25 174 ILE A CA 1
ATOM 1371 C C . ILE A 1 174 ? 1.554 10.919 10.083 1.00 98.25 174 ILE A C 1
ATOM 1373 O O . ILE A 1 174 ? 1.992 11.945 10.600 1.00 98.25 174 ILE A O 1
ATOM 1377 N N . ILE A 1 175 ? 1.875 9.704 10.525 1.00 98.00 175 ILE A N 1
ATOM 1378 C CA . ILE A 1 175 ? 2.854 9.441 11.579 1.00 98.00 175 ILE A CA 1
ATOM 1379 C C . ILE A 1 175 ? 4.161 9.019 10.919 1.00 98.00 175 ILE A C 1
ATOM 1381 O O . ILE A 1 175 ? 4.256 7.962 10.292 1.00 98.00 175 ILE A O 1
ATOM 1385 N N . LYS A 1 176 ? 5.190 9.848 11.087 1.00 97.75 176 LYS A N 1
ATOM 1386 C CA . LYS A 1 176 ? 6.551 9.555 10.640 1.00 97.75 176 LYS A CA 1
ATOM 1387 C C . LYS A 1 176 ? 7.328 8.875 11.758 1.00 97.75 176 LYS A C 1
ATOM 1389 O O . LYS A 1 176 ? 7.490 9.439 12.836 1.00 97.75 176 LYS A O 1
ATOM 1394 N N . ALA A 1 177 ? 7.816 7.669 11.494 1.00 97.38 177 ALA A N 1
ATOM 1395 C CA . ALA A 1 177 ? 8.581 6.879 12.452 1.00 97.38 177 ALA A CA 1
ATOM 1396 C C . ALA A 1 177 ? 9.737 6.148 11.756 1.00 97.38 177 ALA A C 1
ATOM 1398 O O . ALA A 1 177 ? 9.726 5.927 10.544 1.00 97.38 177 ALA A O 1
ATOM 1399 N N . LYS A 1 178 ? 10.765 5.745 12.511 1.00 97.44 178 LYS A N 1
ATOM 1400 C CA . LYS A 1 178 ? 11.944 5.032 11.977 1.00 97.44 178 LYS A CA 1
ATOM 1401 C C . LYS A 1 178 ? 11.652 3.544 11.755 1.00 97.44 178 LYS A C 1
ATOM 1403 O O . LYS A 1 178 ? 12.357 2.686 12.276 1.00 97.44 178 LYS A O 1
ATOM 1408 N N . VAL A 1 179 ? 10.611 3.261 10.978 1.00 97.50 179 VAL A N 1
ATOM 1409 C CA . VAL A 1 179 ? 10.088 1.910 10.741 1.00 97.50 179 VAL A CA 1
ATOM 1410 C C . VAL A 1 179 ? 10.828 1.155 9.648 1.00 97.50 179 VAL A C 1
ATOM 1412 O O . VAL A 1 179 ? 10.570 -0.022 9.476 1.00 97.50 179 VAL A O 1
ATOM 1415 N N . GLY A 1 180 ? 11.728 1.783 8.892 1.00 96.75 180 GLY A N 1
ATOM 1416 C CA . GLY A 1 180 ? 12.584 1.098 7.925 1.00 96.75 180 GLY A CA 1
ATOM 1417 C C . GLY A 1 180 ? 13.901 0.612 8.537 1.00 96.75 180 GLY A C 1
ATOM 1418 O O . GLY A 1 180 ? 14.442 1.240 9.450 1.00 96.75 180 GLY A O 1
ATOM 1419 N N . LYS A 1 181 ? 14.453 -0.477 7.998 1.00 95.94 181 LYS A N 1
ATOM 1420 C CA . LYS A 1 181 ? 15.762 -1.039 8.350 1.00 95.94 181 LYS A CA 1
ATOM 1421 C C . LYS A 1 181 ? 16.416 -1.685 7.138 1.00 95.94 181 LYS A C 1
ATOM 1423 O O . LYS A 1 181 ? 15.756 -2.312 6.316 1.00 95.94 181 LYS A O 1
ATOM 1428 N N . TYR A 1 182 ? 17.727 -1.505 7.040 1.00 94.81 182 TYR A N 1
ATOM 1429 C CA . TYR A 1 182 ? 18.546 -2.163 6.036 1.00 94.81 182 TYR A CA 1
ATOM 1430 C C . TYR A 1 182 ? 19.209 -3.399 6.645 1.00 94.81 182 TYR A C 1
ATOM 1432 O O . TYR A 1 182 ? 19.912 -3.311 7.653 1.00 94.81 182 TYR A O 1
ATOM 1440 N N . PHE A 1 183 ? 18.962 -4.546 6.030 1.00 90.81 183 PHE A N 1
ATOM 1441 C CA . PHE A 1 183 ? 19.488 -5.850 6.396 1.00 90.81 183 PHE A CA 1
ATOM 1442 C C . PHE A 1 183 ? 20.712 -6.127 5.527 1.00 90.81 183 PHE A C 1
ATOM 1444 O O . PHE A 1 183 ? 20.609 -6.642 4.416 1.00 90.81 183 PHE A O 1
ATOM 1451 N N . SER A 1 184 ? 21.889 -5.757 6.037 1.00 86.19 184 SER A N 1
ATOM 1452 C CA . SER A 1 184 ? 23.148 -5.766 5.278 1.00 86.19 184 SER A CA 1
ATOM 1453 C C . SER A 1 184 ? 23.553 -7.136 4.732 1.00 86.19 184 SER A C 1
ATOM 1455 O O . SER A 1 184 ? 24.188 -7.191 3.689 1.00 86.19 184 SER A O 1
ATOM 1457 N N . LYS A 1 185 ? 23.176 -8.234 5.399 1.00 86.88 185 LYS A N 1
ATOM 1458 C CA . LYS A 1 185 ? 23.484 -9.602 4.941 1.00 86.88 185 LYS A CA 1
ATOM 1459 C C . LYS A 1 185 ? 22.722 -10.001 3.678 1.00 86.88 185 LYS A C 1
ATOM 1461 O O . LYS A 1 185 ? 23.235 -10.767 2.874 1.00 86.88 185 LYS A O 1
ATOM 1466 N N . GLU A 1 186 ? 21.498 -9.509 3.538 1.00 85.62 186 GLU A N 1
ATOM 1467 C CA . GLU A 1 186 ? 20.595 -9.836 2.428 1.00 85.62 186 GLU A CA 1
ATOM 1468 C C . GLU A 1 186 ? 20.563 -8.716 1.384 1.00 85.62 186 GLU A C 1
ATOM 1470 O O . GLU A 1 186 ? 19.977 -8.881 0.320 1.00 85.62 186 GLU A O 1
ATOM 1475 N N . HIS A 1 187 ? 21.182 -7.574 1.698 1.00 86.62 187 HIS A N 1
ATOM 1476 C CA . HIS A 1 187 ? 21.082 -6.331 0.943 1.00 86.62 187 HIS A CA 1
ATOM 1477 C C . HIS A 1 187 ? 19.628 -5.869 0.749 1.00 86.62 187 HIS A C 1
ATOM 1479 O O . HIS A 1 187 ? 19.270 -5.333 -0.297 1.00 86.62 187 HIS A O 1
ATOM 1485 N N . LEU A 1 188 ? 18.789 -6.042 1.782 1.00 90.75 188 LEU A N 1
ATOM 1486 C CA . LEU A 1 188 ? 17.361 -5.724 1.723 1.00 90.75 188 LEU A CA 1
ATOM 1487 C C . LEU A 1 188 ? 16.954 -4.578 2.652 1.00 90.75 188 LEU A C 1
ATOM 1489 O O . LEU A 1 188 ? 17.273 -4.562 3.836 1.00 90.75 188 LEU A O 1
ATOM 1493 N N . ILE A 1 189 ? 16.165 -3.643 2.134 1.00 94.88 189 ILE A N 1
ATOM 1494 C CA . ILE A 1 189 ? 15.362 -2.697 2.903 1.00 94.88 189 ILE A CA 1
ATOM 1495 C C . ILE A 1 189 ? 14.026 -3.369 3.244 1.00 94.88 189 ILE A C 1
ATOM 1497 O O . ILE A 1 189 ? 13.288 -3.828 2.362 1.00 94.88 189 ILE A O 1
ATOM 1501 N N . ARG A 1 190 ? 13.715 -3.437 4.539 1.00 95.62 190 ARG A N 1
ATOM 1502 C CA . ARG A 1 190 ? 12.466 -3.983 5.088 1.00 95.62 190 ARG A CA 1
ATOM 1503 C C . ARG A 1 190 ? 11.996 -3.140 6.262 1.00 95.62 190 ARG A C 1
ATOM 1505 O O . ARG A 1 190 ? 12.763 -2.347 6.812 1.00 95.62 190 ARG A O 1
ATOM 1512 N N . HIS A 1 191 ? 10.738 -3.305 6.652 1.00 97.19 191 HIS A N 1
ATOM 1513 C CA . HIS A 1 191 ? 10.270 -2.712 7.896 1.00 97.19 191 HIS A CA 1
ATOM 1514 C C . HIS A 1 191 ? 10.952 -3.385 9.093 1.00 97.19 191 HIS A C 1
ATOM 1516 O O . HIS A 1 191 ? 11.133 -4.600 9.125 1.00 97.19 191 HIS A O 1
ATOM 1522 N N . ASP A 1 192 ? 11.340 -2.581 10.075 1.00 97.00 192 ASP A N 1
ATOM 1523 C CA . ASP A 1 192 ? 11.726 -3.037 11.401 1.00 97.00 192 ASP A CA 1
ATOM 1524 C C . ASP A 1 192 ? 10.453 -3.392 12.174 1.00 97.00 192 ASP A C 1
ATOM 1526 O O . ASP A 1 192 ? 9.611 -2.526 12.424 1.00 97.00 192 ASP A O 1
ATOM 1530 N N . SER A 1 193 ? 10.291 -4.672 12.505 1.00 95.81 193 SER A N 1
ATOM 1531 C CA . SER A 1 193 ? 9.064 -5.194 13.109 1.00 95.81 193 SER A CA 1
ATOM 1532 C C . SER A 1 193 ? 8.752 -4.584 14.473 1.00 95.81 193 SER A C 1
ATOM 1534 O O . SER A 1 193 ? 7.579 -4.400 14.784 1.00 95.81 193 SER A O 1
ATOM 1536 N N . GLU A 1 194 ? 9.771 -4.258 15.272 1.00 97.12 194 GLU A N 1
ATOM 1537 C CA . GLU A 1 194 ? 9.589 -3.691 16.613 1.00 97.12 194 GLU A CA 1
ATOM 1538 C C . GLU A 1 194 ? 9.121 -2.239 16.507 1.00 97.12 194 GLU A C 1
ATOM 1540 O O . GLU A 1 194 ? 8.040 -1.899 16.987 1.00 97.12 194 GLU A O 1
ATOM 1545 N N . ASN A 1 195 ? 9.860 -1.409 15.762 1.00 97.62 195 ASN A N 1
ATOM 1546 C CA . ASN A 1 195 ? 9.492 -0.003 15.568 1.00 97.62 195 ASN A CA 1
ATOM 1547 C C . ASN A 1 195 ? 8.137 0.145 14.857 1.00 97.62 195 ASN A C 1
ATOM 1549 O O . ASN A 1 195 ? 7.375 1.068 15.146 1.00 97.62 195 ASN A O 1
ATOM 1553 N N . LEU A 1 196 ? 7.828 -0.747 13.906 1.00 97.94 196 LEU A N 1
ATOM 1554 C CA . LEU A 1 196 ? 6.537 -0.737 13.224 1.00 97.94 196 LEU A CA 1
ATOM 1555 C C . LEU A 1 196 ? 5.395 -1.111 14.177 1.00 97.94 196 LEU A C 1
ATOM 1557 O O . LEU A 1 196 ? 4.351 -0.459 14.146 1.00 97.94 196 LEU A O 1
ATOM 1561 N N . ALA A 1 197 ? 5.582 -2.117 15.036 1.00 97.81 197 ALA A N 1
ATOM 1562 C CA . ALA A 1 197 ? 4.583 -2.497 16.030 1.00 97.81 197 ALA A CA 1
ATOM 1563 C C . ALA A 1 197 ? 4.317 -1.360 17.028 1.00 97.81 197 ALA A C 1
ATOM 1565 O O . ALA A 1 197 ? 3.156 -1.037 17.276 1.00 97.81 197 ALA A O 1
ATOM 1566 N N . GLU A 1 198 ? 5.362 -0.705 17.540 1.00 97.88 198 GLU A N 1
ATOM 1567 C CA . GLU A 1 198 ? 5.224 0.466 18.417 1.00 97.88 198 GLU A CA 1
ATOM 1568 C C . GLU A 1 198 ? 4.450 1.602 17.737 1.00 97.88 198 GLU A C 1
ATOM 1570 O O . GLU A 1 198 ? 3.496 2.138 18.310 1.00 97.88 198 GLU A O 1
ATOM 1575 N N . ALA A 1 199 ? 4.794 1.916 16.482 1.00 97.88 199 ALA A N 1
ATOM 1576 C CA . ALA A 1 199 ? 4.099 2.937 15.706 1.00 97.88 199 ALA A CA 1
ATOM 1577 C C . ALA A 1 199 ? 2.608 2.593 15.530 1.00 97.88 199 ALA A C 1
ATOM 1579 O O . ALA A 1 199 ? 1.754 3.441 15.778 1.00 97.88 199 ALA A O 1
ATOM 1580 N N . ILE A 1 200 ? 2.272 1.342 15.190 1.00 97.88 200 ILE A N 1
ATOM 1581 C CA . ILE A 1 200 ? 0.878 0.883 15.054 1.00 97.88 200 ILE A CA 1
ATOM 1582 C C . ILE A 1 200 ? 0.130 0.958 16.390 1.00 97.88 200 ILE A C 1
ATOM 1584 O O . ILE A 1 200 ? -1.028 1.378 16.426 1.00 97.88 200 ILE A O 1
ATOM 1588 N N . LEU A 1 201 ? 0.756 0.545 17.493 1.00 96.88 201 LEU A N 1
ATOM 1589 C CA . LEU A 1 201 ? 0.112 0.513 18.806 1.00 96.88 201 LEU A CA 1
ATOM 1590 C C . LEU A 1 201 ? -0.200 1.913 19.338 1.00 96.88 201 LEU A C 1
ATOM 1592 O O . LEU A 1 201 ? -1.240 2.074 19.981 1.00 96.88 201 LEU A O 1
ATOM 1596 N N . SER A 1 202 ? 0.636 2.903 19.016 1.00 95.00 202 SER A N 1
ATOM 1597 C CA . SER A 1 202 ? 0.454 4.299 19.436 1.00 95.00 202 SER A CA 1
ATOM 1598 C C . SER A 1 202 ? -0.727 5.030 18.780 1.00 95.00 202 SER A C 1
ATOM 1600 O O . SER A 1 202 ? -1.126 6.080 19.282 1.00 95.00 202 SER A O 1
ATOM 1602 N N . VAL A 1 203 ? -1.314 4.475 17.707 1.00 93.00 203 VAL A N 1
ATOM 1603 C CA . VAL A 1 203 ? -2.492 5.047 17.022 1.00 93.00 203 VAL A CA 1
ATOM 1604 C C . VAL A 1 203 ? -3.748 4.994 17.879 1.00 93.00 203 VAL A C 1
ATOM 1606 O O . VAL A 1 203 ? -4.476 6.007 17.909 1.00 93.00 203 VAL A O 1
#

Radius of gyration: 17.05 Å; chains: 1; bounding box: 44×38×44 Å

Organism: NCBI:txid1618583

Foldseek 3Di:
DDFFPDDWWKWWAWPVRDIQIHLVRLQCVLVDPPDDQNRATPDMATPDATEGDVVLLVCLQPAQADEQDDDQLRRPRLVSLRHPPNLVSNLPHPHAAEYEDYQKAGRSHQQPHAPLNSVVSVCVSSVVHLGQYEYEDEPDDDDPVLQVVCVVVRMHGHHHPPVSNCVSHVSYHYHYWNQWDQDVVVSDIDGDPVRVVVSRVVD

Sequence (203 aa):
MPVSVSDVNLVAETLRGVKVVGETHIDLRGNEKGYDPQDKIVRIYFDTRADVNPQVLGAVKNADKIVFAPGDLYTSILPHLLVGGVKEAILQSKAKLVFVLNLCTKKGETEYYRASDYLKALLFYLDQTKRKITVIANDRRFDPEVVEIYKGVGQELVSVDEKECDKLFPNIEIIKAKVGKYFSKEHLIRHDSENLAEAILSV

InterPro domains:
  IPR002882 2-phospho-L-lactate transferase CofD [PF01933] (1-168)
  IPR010119 Gluconeogenesis factor [PTHR30135] (1-202)
  IPR038136 CofD-like domain superfamily [G3DSA:3.40.50.10680] (1-203)
  IPR038136 CofD-like domain superfamily [SSF142338] (2-201)

Secondary structure (DSSP, 8-state):
--SBSS---EEEEETT--EEESHHHHHHGGGSTT--TTS-EEEEEESSPPPBPHHHHHHHHH-SEEEE-SS-IIIIITHHHHSTTHHHHHHH--SEEEEE--SB--TTTTTT--HHHHHHH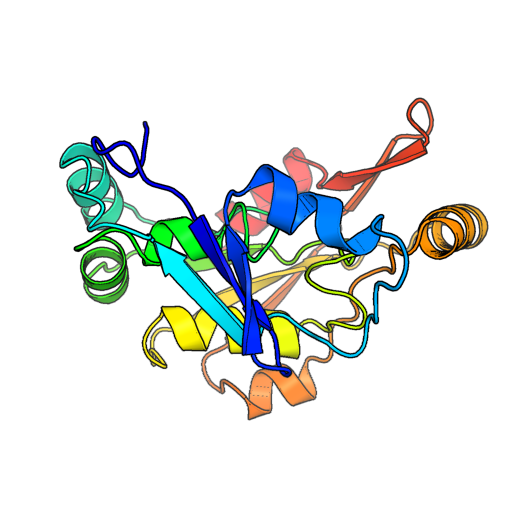HHHHTTT--S-EEEEEE-----HHHHHHHHHTT--BPP--HHHHHHH-TTEEEEEE--EEEETTTTEEEE-HHHHHHHHHT-